Protein AF-A0A9E1IGN7-F1 (afdb_monomer_lite)

Structure (mmCIF, N/CA/C/O backbone):
data_AF-A0A9E1IGN7-F1
#
_entry.id   AF-A0A9E1IGN7-F1
#
loop_
_atom_site.group_PDB
_atom_site.id
_atom_site.type_symbol
_atom_site.label_atom_id
_atom_site.label_alt_id
_atom_site.label_comp_id
_atom_site.label_asym_id
_atom_site.label_entity_id
_atom_site.label_seq_id
_atom_site.pdbx_PDB_ins_code
_atom_site.Cartn_x
_atom_site.Cartn_y
_atom_site.Cartn_z
_atom_site.occupancy
_atom_site.B_iso_or_equiv
_atom_site.auth_seq_id
_atom_site.auth_comp_id
_atom_site.auth_asym_id
_atom_site.auth_atom_id
_atom_site.pdbx_PDB_model_num
ATOM 1 N N . MET A 1 1 ? 57.300 -15.415 -63.272 1.00 43.78 1 MET A N 1
ATOM 2 C CA . MET A 1 1 ? 55.942 -15.590 -62.707 1.00 43.78 1 MET A CA 1
ATOM 3 C C . MET A 1 1 ? 55.729 -14.555 -61.609 1.00 43.78 1 MET A C 1
ATOM 5 O O . MET A 1 1 ? 56.301 -14.704 -60.541 1.00 43.78 1 MET A O 1
ATOM 9 N N . LYS A 1 2 ? 54.997 -13.466 -61.881 1.00 53.31 2 LYS A N 1
ATOM 10 C CA . LYS A 1 2 ? 54.589 -12.486 -60.859 1.00 53.31 2 LYS A CA 1
ATOM 11 C C . LYS A 1 2 ? 53.138 -12.786 -60.482 1.00 53.31 2 LYS A C 1
ATOM 13 O O . LYS A 1 2 ? 52.264 -12.674 -61.336 1.00 53.31 2 LYS A O 1
ATOM 18 N N . LEU A 1 3 ? 52.902 -13.199 -59.236 1.00 57.06 3 LEU A N 1
ATOM 19 C CA . LEU A 1 3 ? 51.557 -13.348 -58.680 1.00 57.06 3 LEU A CA 1
ATOM 20 C C . LEU A 1 3 ? 50.909 -11.961 -58.557 1.00 57.06 3 LEU A C 1
ATOM 22 O O . LEU A 1 3 ? 51.314 -11.151 -57.726 1.00 57.06 3 LEU A O 1
ATOM 26 N N . MET A 1 4 ? 49.900 -11.692 -59.383 1.00 60.19 4 MET A N 1
ATOM 27 C CA . MET A 1 4 ? 48.974 -10.580 -59.177 1.00 60.19 4 MET A CA 1
ATOM 28 C C . MET A 1 4 ? 47.939 -11.007 -58.135 1.00 60.19 4 MET A C 1
ATOM 30 O O . MET A 1 4 ? 47.037 -11.787 -58.429 1.00 60.19 4 MET A O 1
ATOM 34 N N . VAL A 1 5 ? 48.074 -10.510 -56.907 1.00 63.69 5 VAL A N 1
ATOM 35 C CA . VAL A 1 5 ? 47.043 -10.668 -55.872 1.00 63.69 5 VAL A CA 1
ATOM 36 C C . VAL A 1 5 ? 45.910 -9.672 -56.169 1.00 63.69 5 VAL A C 1
ATOM 38 O O . VAL A 1 5 ? 46.190 -8.486 -56.365 1.00 63.69 5 VAL A O 1
ATOM 41 N N . PRO A 1 6 ? 44.636 -10.099 -56.238 1.00 63.78 6 PRO A N 1
ATOM 42 C CA . PRO A 1 6 ? 43.536 -9.215 -56.603 1.00 63.78 6 PRO A CA 1
ATOM 43 C C . PRO A 1 6 ? 43.261 -8.173 -55.508 1.00 63.78 6 PRO A C 1
ATOM 45 O O . PRO A 1 6 ? 42.837 -8.486 -54.398 1.00 63.78 6 PRO A O 1
ATOM 48 N N . PHE A 1 7 ? 43.421 -6.900 -55.871 1.00 63.91 7 PHE A N 1
ATOM 49 C CA . PHE A 1 7 ? 43.245 -5.702 -55.032 1.00 63.91 7 PHE A CA 1
ATOM 50 C C . PHE A 1 7 ? 41.797 -5.454 -54.543 1.00 63.91 7 PHE A C 1
ATOM 52 O O . PHE A 1 7 ? 41.513 -4.446 -53.897 1.00 63.91 7 PHE A O 1
ATOM 59 N N . LYS A 1 8 ? 40.852 -6.357 -54.843 1.00 58.97 8 LYS A N 1
ATOM 60 C CA . LYS A 1 8 ? 39.416 -6.176 -54.561 1.00 58.97 8 LYS A CA 1
ATOM 61 C C . LYS A 1 8 ? 39.031 -6.411 -53.090 1.00 58.97 8 LYS A C 1
ATOM 63 O O . LYS A 1 8 ? 37.997 -5.913 -52.663 1.00 58.97 8 LYS A O 1
ATOM 68 N N . GLY A 1 9 ? 39.859 -7.096 -52.295 1.00 58.81 9 GLY A N 1
ATOM 69 C CA . GLY A 1 9 ? 39.570 -7.362 -50.874 1.00 58.81 9 GLY A CA 1
ATOM 70 C C . GLY A 1 9 ? 39.934 -6.226 -49.906 1.00 58.81 9 GLY A C 1
ATOM 71 O O . GLY A 1 9 ? 39.343 -6.110 -48.834 1.00 58.81 9 GLY A O 1
ATOM 72 N N . PHE A 1 10 ? 40.882 -5.360 -50.276 1.00 62.25 10 PHE A N 1
ATOM 73 C CA . PHE A 1 10 ? 41.453 -4.374 -49.350 1.00 62.25 10 PHE A CA 1
ATOM 74 C C . PHE A 1 10 ? 40.502 -3.198 -49.076 1.00 62.25 10 PHE A C 1
ATOM 76 O O . PHE A 1 10 ? 40.310 -2.798 -47.928 1.00 62.25 10 PHE A O 1
ATOM 83 N N . TRP A 1 11 ? 39.827 -2.693 -50.112 1.00 56.19 11 TRP A N 1
ATOM 84 C CA . TRP A 1 11 ? 38.894 -1.573 -49.967 1.00 56.19 11 TRP A CA 1
ATOM 85 C C . TRP A 1 11 ? 37.610 -1.958 -49.227 1.00 56.19 11 TRP A C 1
ATOM 87 O O . TRP A 1 11 ? 37.152 -1.182 -48.395 1.00 56.19 11 TRP A O 1
ATOM 97 N N . ALA A 1 12 ? 37.077 -3.170 -49.422 1.00 60.31 12 ALA A N 1
ATOM 98 C CA . ALA A 1 12 ? 35.922 -3.658 -48.660 1.00 60.31 12 ALA A CA 1
ATOM 99 C C . ALA A 1 12 ? 36.231 -3.788 -47.153 1.00 60.31 12 ALA A C 1
ATOM 101 O O . ALA A 1 12 ? 35.381 -3.493 -46.311 1.00 60.31 12 ALA A O 1
ATOM 102 N N . PHE A 1 13 ? 37.468 -4.154 -46.803 1.00 62.28 13 PHE A N 1
ATOM 103 C CA . PHE A 1 13 ? 37.922 -4.233 -45.416 1.00 62.28 13 PHE A CA 1
ATOM 104 C C . PHE A 1 13 ? 38.106 -2.846 -44.776 1.00 62.28 13 PHE A C 1
ATOM 106 O O . PHE A 1 13 ? 37.642 -2.614 -43.659 1.00 62.28 13 PHE A O 1
ATOM 113 N N . VAL A 1 14 ? 38.730 -1.899 -45.485 1.00 61.59 14 VAL A N 1
ATOM 114 C CA . VAL A 1 14 ? 38.995 -0.542 -44.968 1.00 61.59 14 VAL A CA 1
ATOM 115 C C . VAL A 1 14 ? 37.719 0.306 -44.898 1.00 61.59 14 VAL A C 1
ATOM 117 O O . VAL A 1 14 ? 37.467 0.949 -43.877 1.00 61.59 14 VAL A O 1
ATOM 120 N N . ILE A 1 15 ? 36.872 0.258 -45.932 1.00 61.12 15 ILE A N 1
ATOM 121 C CA . ILE A 1 15 ? 35.572 0.949 -45.961 1.00 61.12 15 ILE A CA 1
ATOM 122 C C . ILE A 1 15 ? 34.649 0.349 -44.894 1.00 61.12 15 ILE A C 1
ATOM 124 O O . ILE A 1 15 ? 34.056 1.087 -44.110 1.00 61.12 15 ILE A O 1
ATOM 128 N N . GLY A 1 16 ? 34.613 -0.983 -44.765 1.00 64.88 16 GLY A N 1
ATOM 129 C CA . GLY A 1 16 ? 33.846 -1.652 -43.716 1.00 64.88 16 GLY A CA 1
ATOM 130 C C . GLY A 1 16 ? 34.266 -1.229 -42.305 1.00 64.88 16 GLY A C 1
ATOM 131 O O . GLY A 1 16 ? 33.413 -1.028 -41.446 1.00 64.88 16 GLY A O 1
ATOM 132 N N . ARG A 1 17 ? 35.563 -1.028 -42.044 1.00 75.12 17 ARG A N 1
ATOM 133 C CA . ARG A 1 17 ? 36.054 -0.652 -40.707 1.00 75.12 17 ARG A CA 1
ATOM 134 C C . ARG A 1 17 ? 35.769 0.809 -40.347 1.00 75.12 17 ARG A C 1
ATOM 136 O O . ARG A 1 17 ? 35.499 1.084 -39.181 1.00 75.12 17 ARG A O 1
ATOM 143 N N . ARG A 1 18 ? 35.768 1.723 -41.329 1.00 82.62 18 ARG A N 1
ATOM 144 C CA . ARG A 1 18 ? 35.517 3.161 -41.106 1.00 82.62 18 ARG A CA 1
ATOM 145 C C . ARG A 1 18 ? 34.067 3.466 -40.715 1.00 82.62 18 ARG A C 1
ATOM 147 O O . ARG A 1 18 ? 33.848 4.372 -39.920 1.00 82.62 18 ARG A O 1
ATOM 154 N N . TYR A 1 19 ? 33.099 2.696 -41.219 1.00 86.88 19 TYR A N 1
ATOM 155 C CA . TYR A 1 19 ? 31.676 2.906 -40.913 1.00 86.88 19 TYR A CA 1
ATOM 156 C C . TYR A 1 19 ? 31.129 2.020 -39.786 1.00 86.88 19 TYR A C 1
ATOM 158 O O . TYR A 1 19 ? 30.082 2.332 -39.229 1.00 86.88 19 TYR A O 1
ATOM 166 N N . ARG A 1 20 ? 31.835 0.952 -39.390 1.00 85.81 20 ARG A N 1
ATOM 167 C CA . ARG A 1 20 ? 31.397 0.071 -38.293 1.00 85.81 20 ARG A CA 1
ATOM 168 C C . ARG A 1 20 ? 31.254 0.807 -36.965 1.00 85.81 20 ARG A C 1
ATOM 170 O O . ARG A 1 20 ? 30.209 0.698 -36.342 1.00 85.81 20 ARG A O 1
ATOM 177 N N . LEU A 1 21 ? 32.271 1.559 -36.540 1.00 89.81 21 LEU A N 1
ATOM 178 C CA . LEU A 1 21 ? 32.222 2.283 -35.266 1.00 89.81 21 LEU A CA 1
ATOM 179 C C . LEU A 1 21 ? 31.063 3.296 -35.200 1.00 89.81 21 LEU A C 1
ATOM 181 O O . LEU A 1 21 ? 30.280 3.194 -34.260 1.00 89.81 21 LEU A O 1
ATOM 185 N N . PRO A 1 22 ? 30.881 4.223 -36.164 1.00 91.62 22 PRO A N 1
ATOM 186 C CA . PRO A 1 22 ? 29.745 5.140 -36.113 1.00 91.62 22 PRO A CA 1
ATOM 187 C C . PRO A 1 22 ? 28.402 4.407 -36.209 1.00 91.62 22 PRO A C 1
ATOM 189 O O . PRO A 1 22 ? 27.470 4.806 -35.523 1.00 91.62 22 PRO A O 1
ATOM 192 N N . LEU A 1 23 ? 28.296 3.307 -36.966 1.00 92.31 23 LEU A N 1
ATOM 193 C CA . LEU A 1 23 ? 27.073 2.500 -36.995 1.00 92.31 23 LEU A CA 1
ATOM 194 C C . LEU A 1 23 ? 26.771 1.861 -35.630 1.00 92.31 23 LEU A C 1
ATOM 196 O O . LEU A 1 23 ? 25.628 1.904 -35.193 1.00 92.31 23 LEU A O 1
ATOM 200 N N . PHE A 1 24 ? 27.776 1.316 -34.935 1.00 94.31 24 PHE A N 1
ATOM 201 C CA . PHE A 1 24 ? 27.606 0.789 -33.577 1.00 94.31 24 PHE A CA 1
ATOM 202 C C . PHE A 1 24 ? 27.242 1.881 -32.572 1.00 94.31 24 PHE A C 1
ATOM 204 O O . PHE A 1 24 ? 26.406 1.641 -31.710 1.00 94.31 24 PHE A O 1
ATOM 211 N N . LEU A 1 25 ? 27.826 3.076 -32.687 1.00 95.69 25 LEU A N 1
ATOM 212 C CA . LEU A 1 25 ? 27.480 4.209 -31.826 1.00 95.69 25 LEU A CA 1
ATOM 213 C C . LEU A 1 25 ? 26.045 4.680 -32.072 1.00 95.69 25 LEU A C 1
ATOM 215 O O . LEU A 1 25 ? 25.308 4.886 -31.115 1.00 95.69 25 LEU A O 1
ATOM 219 N N . VAL A 1 26 ? 25.627 4.792 -33.336 1.00 96.19 26 VAL A N 1
ATOM 220 C CA . VAL A 1 26 ? 24.245 5.136 -33.694 1.00 96.19 26 VAL A CA 1
ATOM 221 C C . VAL A 1 26 ? 23.285 4.052 -33.212 1.00 96.19 26 VAL A C 1
ATOM 223 O O . VAL A 1 26 ? 22.294 4.376 -32.572 1.00 96.19 26 VAL A O 1
ATOM 226 N N . ALA A 1 27 ? 23.582 2.774 -33.451 1.00 95.69 27 ALA A N 1
ATOM 227 C CA . ALA A 1 27 ? 22.750 1.668 -32.985 1.00 95.69 27 ALA A CA 1
ATOM 228 C C . ALA A 1 27 ? 22.674 1.610 -31.452 1.00 95.69 27 ALA A C 1
ATOM 230 O O . ALA A 1 27 ? 21.594 1.415 -30.905 1.00 95.69 27 ALA A O 1
ATOM 231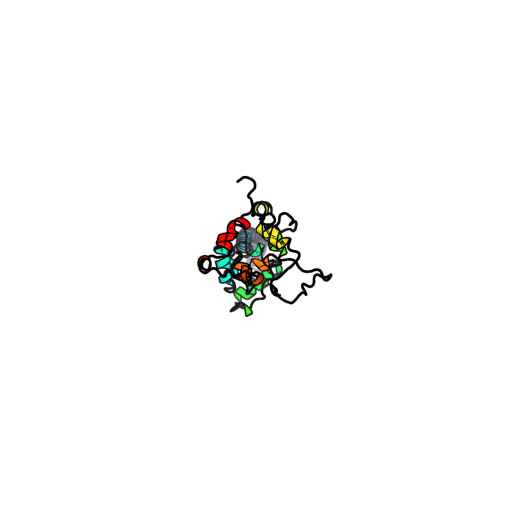 N N . GLY A 1 28 ? 23.792 1.827 -30.756 1.00 96.62 28 GLY A N 1
ATOM 232 C CA . GLY A 1 28 ? 23.841 1.896 -29.297 1.00 96.62 28 GLY A CA 1
ATOM 233 C C . GLY A 1 28 ? 23.054 3.082 -28.747 1.00 96.62 28 GLY A C 1
ATOM 234 O O . GLY A 1 28 ? 22.311 2.923 -27.786 1.00 96.62 28 GLY A O 1
ATOM 235 N N . PHE A 1 29 ? 23.150 4.248 -29.390 1.00 97.25 29 PHE A N 1
ATOM 236 C CA . PHE A 1 29 ? 22.375 5.432 -29.026 1.00 97.25 29 PHE A CA 1
ATOM 237 C C . PHE A 1 29 ? 20.875 5.223 -29.255 1.00 97.25 29 PHE A C 1
ATOM 239 O O . PHE A 1 29 ? 20.085 5.447 -28.345 1.00 97.25 29 PHE A O 1
ATOM 246 N N . VAL A 1 30 ? 20.478 4.736 -30.436 1.00 96.00 30 VAL A N 1
ATOM 247 C CA . VAL A 1 30 ? 19.079 4.403 -30.748 1.00 96.00 30 VAL A CA 1
ATOM 248 C C . VAL A 1 30 ? 18.553 3.359 -29.765 1.00 96.00 30 VAL A C 1
ATOM 250 O O . VAL A 1 30 ? 17.474 3.541 -29.209 1.00 96.00 30 VAL A O 1
ATOM 253 N N . GLY A 1 31 ? 19.337 2.314 -29.490 1.00 95.38 31 GLY A N 1
ATOM 254 C CA . GLY A 1 31 ? 19.027 1.298 -28.489 1.00 95.38 31 GLY A CA 1
ATOM 255 C C . GLY A 1 31 ? 18.790 1.909 -27.110 1.00 95.38 31 GLY A C 1
ATOM 256 O O . GLY A 1 31 ? 17.725 1.702 -26.538 1.00 95.38 31 GLY A O 1
ATOM 257 N N . ALA A 1 32 ? 19.720 2.728 -26.613 1.00 95.00 32 ALA A N 1
ATOM 258 C CA . ALA A 1 32 ? 19.602 3.395 -25.318 1.00 95.00 32 ALA A CA 1
ATOM 259 C C . ALA A 1 32 ? 18.367 4.307 -25.240 1.00 95.00 32 ALA A C 1
ATOM 261 O O . ALA A 1 32 ? 17.596 4.206 -24.291 1.00 95.00 32 ALA A O 1
ATOM 262 N N . VAL A 1 33 ? 18.130 5.141 -26.258 1.00 96.12 33 VAL A N 1
ATOM 263 C CA . VAL A 1 33 ? 16.962 6.036 -26.315 1.00 96.12 33 VAL A CA 1
ATOM 264 C C . VAL A 1 33 ? 15.656 5.242 -26.355 1.00 96.12 33 VAL A C 1
ATOM 266 O O . VAL A 1 33 ? 14.707 5.607 -25.672 1.00 96.12 33 VAL A O 1
ATOM 269 N N . SER A 1 34 ? 15.606 4.140 -27.108 1.00 93.62 34 SER A N 1
ATOM 270 C CA . SER A 1 34 ? 14.417 3.279 -27.185 1.00 93.62 34 SER A CA 1
ATOM 271 C C . SER A 1 34 ? 14.180 2.446 -25.920 1.00 93.62 34 SER A C 1
ATOM 273 O O . SER A 1 34 ? 13.035 2.138 -25.598 1.00 93.62 34 SER A O 1
ATOM 275 N N . ALA A 1 35 ? 15.237 2.116 -25.173 1.00 93.69 35 ALA A N 1
ATOM 276 C CA . ALA A 1 35 ? 15.143 1.341 -23.941 1.00 93.69 35 ALA A CA 1
ATOM 277 C C . ALA A 1 35 ? 14.567 2.154 -22.774 1.00 93.69 35 ALA A C 1
ATOM 279 O O . ALA A 1 35 ? 13.921 1.573 -21.909 1.00 93.69 35 ALA A O 1
ATOM 280 N N . VAL A 1 36 ? 14.751 3.480 -22.756 1.00 93.62 36 VAL A N 1
ATOM 281 C CA . VAL A 1 36 ? 14.217 4.356 -21.696 1.00 93.62 36 VAL A CA 1
ATOM 282 C C . VAL A 1 36 ? 12.688 4.272 -21.564 1.00 93.62 36 VAL A C 1
ATOM 284 O O . VAL A 1 36 ? 12.234 3.939 -20.472 1.00 93.62 36 VAL A O 1
ATOM 287 N N . PRO A 1 37 ? 11.867 4.509 -22.609 1.00 95.06 37 PRO A N 1
ATOM 288 C CA . PRO A 1 37 ? 10.410 4.448 -22.470 1.00 95.06 37 PRO A CA 1
ATOM 289 C C . PRO A 1 37 ? 9.903 3.033 -22.168 1.00 95.06 37 PRO A C 1
ATOM 291 O O . PRO A 1 37 ? 8.929 2.877 -21.439 1.00 95.06 37 PRO A O 1
ATOM 294 N N . VAL A 1 38 ? 10.567 1.997 -22.692 1.00 92.56 38 VAL A N 1
ATOM 295 C CA . VAL A 1 38 ? 10.224 0.598 -22.386 1.00 92.56 38 VAL A CA 1
ATOM 296 C C . VAL A 1 38 ? 10.532 0.277 -20.925 1.00 92.56 38 VAL A C 1
ATOM 298 O O . VAL A 1 38 ? 9.716 -0.341 -20.248 1.00 92.56 38 VAL A O 1
ATOM 301 N N . GLY A 1 39 ? 11.687 0.724 -20.428 1.00 90.62 39 GLY A N 1
ATOM 302 C CA . GLY A 1 39 ? 12.087 0.576 -19.034 1.00 90.62 39 GLY A CA 1
ATOM 303 C C . GLY A 1 39 ? 11.162 1.327 -18.081 1.00 90.62 39 GLY A C 1
ATOM 304 O O . GLY A 1 39 ? 10.764 0.757 -17.073 1.00 90.62 39 GLY A O 1
ATOM 305 N N . ASP A 1 40 ? 10.767 2.559 -18.419 1.00 92.62 40 ASP A N 1
ATOM 306 C CA . ASP A 1 40 ? 9.799 3.339 -17.637 1.00 92.62 40 ASP A CA 1
ATOM 307 C C . ASP A 1 40 ? 8.427 2.658 -17.597 1.00 92.62 40 ASP A C 1
ATOM 309 O O . ASP A 1 40 ? 7.864 2.464 -16.524 1.00 92.62 40 ASP A O 1
ATOM 313 N N . ALA A 1 41 ? 7.914 2.207 -18.745 1.00 93.00 41 ALA A N 1
ATOM 314 C CA . ALA A 1 41 ? 6.644 1.490 -18.805 1.00 93.00 41 ALA A CA 1
ATOM 315 C C . ALA A 1 41 ? 6.682 0.190 -17.987 1.00 93.00 41 ALA A C 1
ATOM 317 O O . ALA A 1 41 ? 5.749 -0.083 -17.231 1.00 93.00 41 ALA A O 1
ATOM 318 N N . ALA A 1 42 ? 7.769 -0.582 -18.094 1.00 89.88 42 ALA A N 1
ATOM 319 C CA . ALA A 1 42 ? 7.967 -1.788 -17.299 1.00 89.88 42 ALA A CA 1
ATOM 320 C C . ALA A 1 42 ? 8.036 -1.460 -15.804 1.00 89.88 42 ALA A C 1
ATOM 322 O O . ALA A 1 42 ? 7.322 -2.075 -15.022 1.00 89.88 42 ALA A O 1
ATOM 323 N N . PHE A 1 43 ? 8.825 -0.457 -15.413 1.00 89.56 43 PHE A N 1
ATOM 324 C CA . PHE A 1 43 ? 8.936 -0.021 -14.024 1.00 89.56 43 PHE A CA 1
ATOM 325 C C . PHE A 1 43 ? 7.584 0.421 -13.465 1.00 89.56 43 PHE A C 1
ATOM 327 O O . PHE A 1 43 ? 7.183 -0.048 -12.405 1.00 89.56 43 PHE A O 1
ATOM 334 N N . ARG A 1 44 ? 6.841 1.265 -14.188 1.00 91.12 44 ARG A N 1
ATOM 335 C CA . ARG A 1 44 ? 5.511 1.726 -13.772 1.00 91.12 44 ARG A CA 1
ATOM 336 C C . ARG A 1 44 ? 4.517 0.582 -13.658 1.00 91.12 44 ARG A C 1
ATOM 338 O O . ARG A 1 44 ? 3.765 0.551 -12.691 1.00 91.12 44 ARG A O 1
ATOM 345 N N . TYR A 1 45 ? 4.535 -0.357 -14.600 1.00 89.75 45 TYR A N 1
ATOM 346 C CA . TYR A 1 45 ? 3.711 -1.555 -14.508 1.00 89.75 45 TYR A CA 1
ATOM 347 C C . TYR A 1 45 ? 4.060 -2.352 -13.252 1.00 89.75 45 TYR A C 1
ATOM 349 O O . TYR A 1 45 ? 3.200 -2.587 -12.417 1.00 89.75 45 TYR A O 1
ATOM 357 N N . THR A 1 46 ? 5.339 -2.673 -13.054 1.00 87.06 46 THR A N 1
ATOM 358 C CA . THR A 1 46 ? 5.757 -3.499 -11.920 1.00 87.06 46 THR A CA 1
ATOM 359 C C . THR A 1 46 ? 5.627 -2.807 -10.575 1.00 87.06 46 THR A C 1
ATOM 361 O O . THR A 1 46 ? 5.447 -3.492 -9.584 1.00 87.06 46 THR A O 1
ATOM 364 N N . TRP A 1 47 ? 5.780 -1.482 -10.506 1.00 87.50 47 TRP A N 1
ATOM 365 C CA . TRP A 1 47 ? 5.933 -0.756 -9.243 1.00 87.50 47 TRP A CA 1
ATOM 366 C C . TRP A 1 47 ? 4.672 0.010 -8.831 1.00 87.50 47 TRP A C 1
ATOM 368 O O . TRP A 1 47 ? 4.419 0.152 -7.638 1.00 87.50 47 TRP A O 1
ATOM 378 N N . VAL A 1 48 ? 3.880 0.493 -9.794 1.00 88.94 48 VAL A N 1
ATOM 379 C CA . VAL A 1 48 ? 2.732 1.385 -9.551 1.00 88.94 48 VAL A CA 1
ATOM 380 C C . VAL A 1 48 ? 1.396 0.708 -9.869 1.00 88.94 48 VAL A C 1
ATOM 382 O O . VAL A 1 48 ? 0.398 0.973 -9.201 1.00 88.94 48 VAL A O 1
ATOM 385 N N . ASP A 1 49 ? 1.348 -0.158 -10.882 1.00 89.62 49 ASP A N 1
ATOM 386 C CA . ASP A 1 49 ? 0.111 -0.813 -11.308 1.00 89.62 49 ASP A CA 1
ATOM 387 C C . ASP A 1 49 ? -0.174 -2.062 -10.460 1.00 89.62 49 ASP A C 1
ATOM 389 O O . ASP A 1 49 ? 0.554 -3.050 -10.518 1.00 89.62 49 ASP A O 1
ATOM 393 N N . HIS A 1 50 ? -1.262 -2.043 -9.685 1.00 88.75 50 HIS A N 1
ATOM 394 C CA . HIS A 1 50 ? -1.667 -3.183 -8.851 1.00 88.75 50 HIS A CA 1
ATOM 395 C C . HIS A 1 50 ? -1.907 -4.466 -9.665 1.00 88.75 50 HIS A C 1
ATOM 397 O O . HIS A 1 50 ? -1.739 -5.567 -9.139 1.00 88.75 50 HIS A O 1
ATOM 403 N N . ARG A 1 51 ? -2.230 -4.339 -10.961 1.00 88.25 51 ARG A N 1
ATOM 404 C CA . ARG A 1 51 ? -2.445 -5.482 -11.858 1.00 88.25 51 ARG A CA 1
ATOM 405 C C . ARG A 1 51 ? -1.192 -6.322 -12.068 1.00 88.25 51 ARG A C 1
ATOM 407 O O . ARG A 1 51 ? -1.314 -7.498 -12.375 1.00 88.25 51 ARG A O 1
ATOM 414 N N . PHE A 1 52 ? 0.005 -5.780 -11.835 1.00 86.62 52 PHE A N 1
ATOM 415 C CA . PHE A 1 52 ? 1.222 -6.593 -11.858 1.00 86.62 52 PHE A CA 1
ATOM 416 C C . PHE A 1 52 ? 1.153 -7.761 -10.864 1.00 86.62 52 PHE A C 1
ATOM 418 O O . PHE A 1 52 ? 1.636 -8.853 -11.150 1.00 86.62 52 PHE A O 1
ATOM 425 N N . CYS A 1 53 ? 0.509 -7.569 -9.709 1.00 82.81 53 CYS A N 1
ATOM 426 C CA . CYS A 1 53 ? 0.330 -8.646 -8.738 1.00 82.81 53 CYS A CA 1
ATOM 427 C C . CYS A 1 53 ? -0.682 -9.714 -9.207 1.00 82.81 53 CYS A C 1
ATOM 429 O O . CYS A 1 53 ? -0.596 -10.852 -8.740 1.00 82.81 53 CYS A O 1
ATOM 431 N N . ASP A 1 54 ? -1.582 -9.390 -10.150 1.00 83.50 54 ASP A N 1
ATOM 432 C CA . ASP A 1 54 ? -2.513 -10.357 -10.761 1.00 83.50 54 ASP A CA 1
ATOM 433 C C . ASP A 1 54 ? -1.796 -11.323 -11.717 1.00 83.50 54 ASP A C 1
ATOM 435 O O . ASP A 1 54 ? -2.273 -12.436 -11.926 1.00 83.50 54 ASP A O 1
ATOM 439 N N . ASP A 1 55 ? -0.620 -10.969 -12.253 1.00 82.31 55 ASP A N 1
ATOM 440 C CA . ASP A 1 55 ? 0.113 -11.831 -13.198 1.00 82.31 55 ASP A CA 1
ATOM 441 C C . ASP A 1 55 ? 0.566 -13.161 -12.571 1.00 82.31 55 ASP A C 1
ATOM 443 O O . ASP A 1 55 ? 0.806 -14.147 -13.272 1.00 82.31 55 ASP A O 1
ATOM 447 N N . CYS A 1 56 ? 0.678 -13.202 -11.240 1.00 72.31 56 CYS A N 1
ATOM 448 C CA . CYS A 1 56 ? 0.967 -14.420 -10.485 1.00 72.31 56 CYS A CA 1
ATOM 449 C C . CYS A 1 56 ? -0.297 -15.182 -10.045 1.00 72.31 56 CYS A C 1
ATOM 451 O O . CYS A 1 56 ? -0.149 -16.247 -9.457 1.00 72.31 56 CYS A O 1
ATOM 453 N N . HIS A 1 57 ? -1.511 -14.655 -10.259 1.00 75.00 57 HIS A N 1
ATOM 454 C CA . HIS A 1 57 ? -2.826 -15.167 -9.811 1.00 75.00 57 HIS A CA 1
ATOM 455 C C . HIS A 1 57 ? -3.021 -15.416 -8.302 1.00 75.00 57 HIS A C 1
ATOM 457 O O . HIS A 1 57 ? -4.140 -15.599 -7.824 1.00 75.00 57 HIS A O 1
ATOM 463 N N . VAL A 1 58 ? -1.958 -15.395 -7.500 1.00 76.62 58 VAL A N 1
ATOM 464 C CA . VAL A 1 58 ? -2.036 -15.630 -6.051 1.00 76.62 58 VAL A CA 1
ATOM 465 C C . VAL A 1 58 ? -2.627 -14.428 -5.296 1.00 76.62 58 VAL A C 1
ATOM 467 O O . VAL A 1 58 ? -3.066 -14.571 -4.152 1.00 76.62 58 VAL A O 1
ATOM 470 N N . HIS A 1 59 ? -2.722 -13.261 -5.943 1.00 81.88 59 HIS A N 1
ATOM 471 C CA . HIS A 1 59 ? -3.204 -12.015 -5.343 1.00 81.88 59 HIS A CA 1
ATOM 472 C C . HIS A 1 59 ? -4.568 -11.529 -5.854 1.00 81.88 59 HIS A C 1
ATOM 474 O O . HIS A 1 59 ? -4.999 -10.459 -5.427 1.00 81.88 59 HIS A O 1
ATOM 480 N N . ASP A 1 60 ? -5.301 -12.312 -6.656 1.00 85.19 60 ASP A N 1
ATOM 481 C CA . ASP A 1 60 ? -6.599 -11.899 -7.219 1.00 85.19 60 ASP A CA 1
ATOM 482 C C . ASP A 1 60 ? -7.569 -11.378 -6.141 1.00 85.19 60 ASP A C 1
ATOM 484 O O . ASP A 1 60 ? -8.236 -10.356 -6.309 1.00 85.19 60 ASP A O 1
ATOM 488 N N . TYR A 1 61 ? -7.633 -12.053 -4.987 1.00 84.31 61 TYR A N 1
ATOM 489 C CA . TYR A 1 61 ? -8.498 -11.642 -3.877 1.00 84.31 61 TYR A CA 1
ATOM 490 C C . TYR A 1 61 ? -8.071 -10.297 -3.267 1.00 84.31 61 TYR A C 1
ATOM 492 O O . TYR A 1 61 ? -8.926 -9.482 -2.910 1.00 84.31 61 TYR A O 1
ATOM 500 N N . ALA A 1 62 ? -6.761 -10.069 -3.143 1.00 85.31 62 ALA A N 1
ATOM 501 C CA . ALA A 1 62 ? -6.187 -8.866 -2.560 1.00 85.31 62 ALA A CA 1
ATOM 502 C C . ALA A 1 62 ? -6.390 -7.676 -3.498 1.00 85.31 62 ALA A C 1
ATOM 504 O O . ALA A 1 62 ? -6.858 -6.629 -3.058 1.00 85.31 62 ALA A O 1
ATOM 505 N N . ASN A 1 63 ? -6.148 -7.870 -4.795 1.00 87.81 63 ASN A N 1
ATOM 506 C CA . ASN A 1 63 ? -6.349 -6.853 -5.818 1.00 87.81 63 ASN A CA 1
ATOM 507 C C . ASN A 1 63 ? -7.821 -6.485 -5.987 1.00 87.81 63 ASN A C 1
ATOM 509 O O . ASN A 1 63 ? -8.157 -5.304 -6.025 1.00 87.81 63 ASN A O 1
ATOM 513 N N . GLN A 1 64 ? -8.728 -7.463 -5.976 1.00 88.50 64 GLN A N 1
ATOM 514 C CA . GLN A 1 64 ? -10.164 -7.179 -5.972 1.00 88.50 64 GLN A CA 1
ATOM 515 C C . GLN A 1 64 ? -10.605 -6.396 -4.732 1.00 88.50 64 GLN A C 1
ATOM 517 O O . GLN A 1 64 ? -11.476 -5.531 -4.825 1.00 88.50 64 GLN A O 1
ATOM 522 N N . ALA A 1 65 ? -10.047 -6.704 -3.560 1.00 87.69 65 ALA A N 1
ATOM 523 C CA . ALA A 1 65 ? -10.383 -5.990 -2.338 1.00 87.69 65 ALA A CA 1
ATOM 524 C C . ALA A 1 65 ? -9.782 -4.573 -2.324 1.00 87.69 65 ALA A C 1
ATOM 526 O O . ALA A 1 65 ? -10.489 -3.621 -1.998 1.00 87.69 65 ALA A O 1
ATOM 527 N N . PHE A 1 66 ? -8.542 -4.413 -2.794 1.00 89.38 66 PHE A N 1
ATOM 528 C CA . PHE A 1 66 ? -7.891 -3.122 -3.004 1.00 89.38 66 PHE A CA 1
ATOM 529 C C . PHE A 1 66 ? -8.680 -2.240 -3.972 1.00 89.38 66 PHE A C 1
ATOM 531 O O . PHE A 1 66 ? -9.009 -1.109 -3.619 1.00 89.38 66 PHE A O 1
ATOM 538 N N . ALA A 1 67 ? -9.080 -2.776 -5.129 1.00 90.19 67 ALA A N 1
ATOM 539 C CA . ALA A 1 67 ? -9.849 -2.063 -6.148 1.00 90.19 67 ALA A CA 1
ATOM 540 C C . ALA A 1 67 ? -11.226 -1.576 -5.659 1.00 90.19 67 ALA A C 1
ATOM 542 O O . ALA A 1 67 ? -11.772 -0.627 -6.218 1.00 90.19 67 ALA A O 1
ATOM 543 N N . ARG A 1 68 ? -11.794 -2.210 -4.622 1.00 89.25 68 ARG A N 1
ATOM 544 C CA . ARG A 1 68 ? -13.042 -1.776 -3.967 1.00 89.25 68 ARG A CA 1
ATOM 545 C C . ARG A 1 68 ? -12.820 -0.876 -2.751 1.00 89.25 68 ARG A C 1
ATOM 547 O O . ARG A 1 68 ? -13.789 -0.358 -2.202 1.00 89.25 68 ARG A O 1
ATOM 554 N N . SER A 1 69 ? -11.582 -0.737 -2.289 1.00 88.06 69 SER A N 1
ATOM 555 C CA . SER A 1 69 ? -11.252 0.031 -1.091 1.00 88.06 69 SER A CA 1
ATOM 556 C C . SER A 1 69 ? -11.093 1.518 -1.401 1.00 88.06 69 SER A C 1
ATOM 558 O O . SER A 1 69 ? -10.925 1.915 -2.551 1.00 88.06 69 SER A O 1
ATOM 560 N N . ILE A 1 70 ? -11.049 2.345 -0.356 1.00 87.00 70 ILE A N 1
ATOM 561 C CA . ILE A 1 70 ? -10.722 3.772 -0.490 1.00 87.00 70 ILE A CA 1
ATOM 562 C C . ILE A 1 70 ? -9.274 4.027 -0.941 1.00 87.00 70 ILE A C 1
ATOM 564 O O . ILE A 1 70 ? -8.942 5.153 -1.291 1.00 87.00 70 ILE A O 1
ATOM 568 N N . HIS A 1 71 ? -8.410 3.007 -0.902 1.00 89.50 71 HIS A N 1
ATOM 569 C CA . HIS A 1 71 ? -6.995 3.137 -1.242 1.00 89.50 71 HIS A CA 1
ATOM 570 C C . HIS A 1 71 ? -6.751 3.135 -2.756 1.00 89.50 71 HIS A C 1
ATOM 572 O O . HIS A 1 71 ? -5.707 3.611 -3.206 1.00 89.50 71 HIS A O 1
ATOM 578 N N . VAL A 1 72 ? -7.705 2.640 -3.556 1.00 90.25 72 VAL A N 1
ATOM 579 C CA . VAL A 1 72 ? -7.560 2.596 -5.014 1.00 90.25 72 VAL A CA 1
ATOM 580 C C . VAL A 1 72 ? -7.373 4.003 -5.585 1.00 90.25 72 VAL A C 1
ATOM 582 O O . VAL A 1 72 ? -8.138 4.923 -5.303 1.00 90.25 72 VAL A O 1
ATOM 585 N N . GLY A 1 73 ? -6.322 4.181 -6.385 1.00 87.88 73 GLY A N 1
ATOM 586 C CA . GLY A 1 73 ? -5.982 5.469 -6.997 1.00 87.88 73 GLY A CA 1
ATOM 587 C C . GLY A 1 73 ? -5.313 6.480 -6.057 1.00 87.88 73 GLY A C 1
ATOM 588 O O . GLY A 1 73 ? -4.861 7.513 -6.543 1.00 87.88 73 GLY A O 1
ATOM 589 N N . LEU A 1 74 ? -5.216 6.185 -4.755 1.00 89.31 74 LEU A N 1
ATOM 590 C CA . LEU A 1 74 ? -4.445 6.978 -3.794 1.00 89.31 74 LEU A CA 1
ATOM 591 C C . LEU A 1 74 ? -3.092 6.338 -3.502 1.00 89.31 74 LEU A C 1
ATOM 593 O O . LEU A 1 74 ? -2.087 7.036 -3.502 1.00 89.31 74 LEU A O 1
ATOM 597 N N . THR A 1 75 ? -3.068 5.026 -3.274 1.00 91.56 75 THR A N 1
ATOM 598 C CA . THR A 1 75 ? -1.851 4.261 -2.986 1.00 91.56 75 THR A CA 1
ATOM 599 C C . THR A 1 75 ? -1.679 3.116 -3.984 1.00 91.56 75 THR A C 1
ATOM 601 O O . THR A 1 75 ? -2.441 2.964 -4.941 1.00 91.56 75 THR A O 1
ATOM 604 N N . THR A 1 76 ? -0.641 2.316 -3.783 1.00 91.56 76 THR A N 1
ATOM 605 C CA . THR A 1 76 ? -0.289 1.126 -4.552 1.00 91.56 76 THR A CA 1
ATOM 606 C C . THR A 1 76 ? 0.026 -0.020 -3.598 1.00 91.56 76 THR A C 1
ATOM 608 O O . THR A 1 76 ? 0.303 0.195 -2.414 1.00 91.56 76 THR A O 1
ATOM 611 N N . CYS A 1 77 ? 0.057 -1.251 -4.110 1.00 88.62 77 CYS A N 1
ATOM 612 C CA . CYS A 1 77 ? 0.451 -2.408 -3.308 1.00 88.62 77 CYS A CA 1
ATOM 613 C C . CYS A 1 77 ? 1.843 -2.224 -2.674 1.00 88.62 77 CYS A C 1
ATOM 615 O O . CYS A 1 77 ? 2.049 -2.665 -1.548 1.00 88.62 77 CYS A O 1
ATOM 617 N N . HIS A 1 78 ? 2.773 -1.519 -3.332 1.00 88.25 78 HIS A N 1
ATOM 618 C CA . HIS A 1 78 ? 4.131 -1.279 -2.819 1.00 88.25 78 HIS A CA 1
ATOM 619 C C . HIS A 1 78 ? 4.248 -0.160 -1.786 1.00 88.25 78 HIS A C 1
ATOM 621 O O . HIS A 1 78 ? 5.271 -0.072 -1.105 1.00 88.25 78 HIS A O 1
ATOM 627 N N . ASP A 1 79 ? 3.218 0.670 -1.629 1.00 88.75 79 ASP A N 1
ATOM 628 C CA . ASP A 1 79 ? 3.160 1.607 -0.505 1.00 88.75 79 ASP A CA 1
ATOM 629 C C . ASP A 1 79 ? 2.918 0.865 0.812 1.00 88.75 79 ASP A C 1
ATOM 631 O O . ASP A 1 79 ? 3.425 1.285 1.847 1.00 88.75 79 ASP A O 1
ATOM 635 N N . CYS A 1 80 ? 2.201 -0.266 0.764 1.00 87.19 80 CYS A N 1
ATOM 636 C CA . CYS A 1 80 ? 1.907 -1.106 1.927 1.00 87.19 80 CYS A CA 1
ATOM 637 C C . CYS A 1 80 ? 2.896 -2.274 2.082 1.00 87.19 80 CYS A C 1
ATOM 639 O O . CYS A 1 80 ? 3.371 -2.561 3.181 1.00 87.19 80 CYS A O 1
ATOM 641 N N . HIS A 1 81 ? 3.229 -2.950 0.981 1.00 85.06 81 HIS A N 1
ATOM 642 C CA . HIS A 1 81 ? 4.135 -4.092 0.961 1.00 85.06 81 HIS A CA 1
ATOM 643 C C . HIS A 1 81 ? 5.550 -3.643 0.617 1.00 85.06 81 HIS A C 1
ATOM 645 O O . HIS A 1 81 ? 5.869 -3.309 -0.527 1.00 85.06 81 HIS A O 1
ATOM 651 N N . ARG A 1 82 ? 6.439 -3.702 1.608 1.00 79.69 82 ARG A N 1
ATOM 652 C CA . ARG A 1 82 ? 7.863 -3.436 1.400 1.00 79.69 82 ARG A CA 1
ATOM 653 C C . ARG A 1 82 ? 8.492 -4.604 0.639 1.00 79.69 82 ARG A C 1
ATOM 655 O O . ARG A 1 82 ? 8.943 -5.575 1.239 1.00 79.69 82 ARG A O 1
ATOM 662 N N . VAL A 1 83 ? 8.546 -4.505 -0.690 1.00 77.88 83 VAL A N 1
ATOM 663 C CA . VAL A 1 83 ? 9.246 -5.470 -1.552 1.00 77.88 83 VAL A CA 1
ATOM 664 C C . VAL A 1 83 ? 10.573 -4.859 -2.009 1.00 77.88 83 VAL A C 1
ATOM 666 O O . V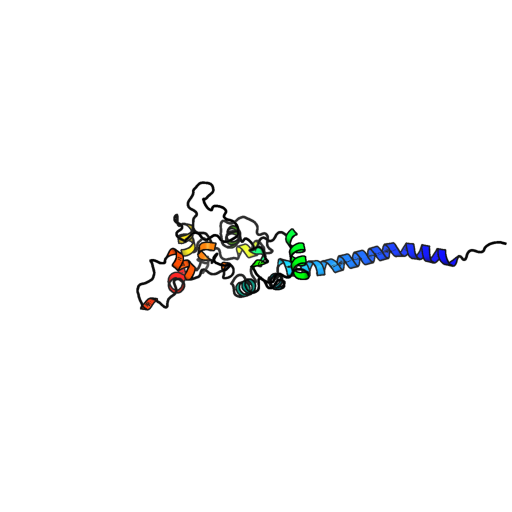AL A 1 83 ? 10.579 -3.958 -2.850 1.00 77.88 83 VAL A O 1
ATOM 669 N N . PRO A 1 84 ? 11.730 -5.317 -1.495 1.00 81.19 84 PRO A N 1
ATOM 670 C CA . PRO A 1 84 ? 13.008 -4.773 -1.935 1.00 81.19 84 PRO A CA 1
ATOM 671 C C . PRO A 1 84 ? 13.234 -5.022 -3.436 1.00 81.19 84 PRO A C 1
ATOM 673 O O . PRO A 1 84 ? 12.982 -6.121 -3.929 1.00 81.19 84 PRO A O 1
ATOM 676 N N . LEU A 1 85 ? 13.798 -4.042 -4.155 1.00 80.81 85 LEU A N 1
ATOM 677 C CA . LEU A 1 85 ? 14.030 -4.101 -5.613 1.00 80.81 85 LEU A CA 1
ATOM 678 C C . LEU A 1 85 ? 14.755 -5.378 -6.088 1.00 80.81 85 LEU A C 1
ATOM 680 O O . LEU A 1 85 ? 14.493 -5.888 -7.176 1.00 80.81 85 LEU A O 1
ATOM 684 N N . ARG A 1 86 ? 15.627 -5.958 -5.254 1.00 83.38 86 ARG A N 1
ATOM 685 C CA . ARG A 1 86 ? 16.330 -7.222 -5.552 1.00 83.38 86 ARG A CA 1
ATOM 686 C C . ARG A 1 86 ? 15.409 -8.439 -5.722 1.00 83.38 86 ARG A C 1
ATOM 688 O O . ARG A 1 86 ? 15.856 -9.448 -6.257 1.00 83.38 86 ARG A O 1
ATOM 695 N N . HIS A 1 87 ? 14.160 -8.375 -5.260 1.00 83.38 87 HIS A N 1
ATOM 696 C CA . HIS A 1 87 ? 13.200 -9.473 -5.397 1.00 83.38 87 HIS A CA 1
ATOM 697 C C . HIS A 1 87 ? 12.509 -9.487 -6.767 1.00 83.38 87 HIS A C 1
ATOM 699 O O . HIS A 1 87 ? 12.019 -10.535 -7.173 1.00 83.38 87 HIS A O 1
ATOM 705 N N . TYR A 1 88 ? 12.536 -8.390 -7.531 1.00 82.94 88 TYR A N 1
ATOM 706 C CA . TYR A 1 88 ? 11.841 -8.301 -8.822 1.00 82.94 88 TYR A CA 1
ATOM 707 C C . TYR A 1 88 ? 12.370 -9.273 -9.880 1.00 82.94 88 TYR A C 1
ATOM 709 O O . TYR A 1 88 ? 11.549 -9.943 -10.502 1.00 82.94 88 TYR A O 1
ATOM 717 N N . PRO A 1 89 ? 13.694 -9.457 -10.062 1.00 85.94 89 PRO A N 1
ATOM 718 C CA . PRO A 1 89 ? 14.195 -10.483 -10.974 1.00 85.94 89 PRO A CA 1
ATOM 719 C C . PRO A 1 89 ? 13.741 -11.896 -10.585 1.00 85.94 89 PRO A C 1
ATOM 721 O O . PRO A 1 89 ? 13.437 -12.703 -11.460 1.00 85.94 89 PRO A O 1
ATOM 724 N N . LYS A 1 90 ? 13.647 -12.186 -9.278 1.00 85.94 90 LYS A N 1
ATOM 725 C CA . LYS A 1 90 ? 13.132 -13.468 -8.780 1.00 85.94 90 LYS A CA 1
ATOM 726 C C . LYS A 1 90 ? 11.638 -13.608 -9.072 1.00 85.94 90 LYS A C 1
ATOM 728 O O . LYS A 1 90 ? 11.233 -14.638 -9.591 1.00 85.94 90 LYS A O 1
ATOM 733 N N . ASN A 1 91 ? 10.833 -12.586 -8.793 1.00 82.25 91 ASN A N 1
ATOM 734 C CA . ASN A 1 91 ? 9.391 -12.614 -9.051 1.00 82.25 91 ASN A CA 1
ATOM 735 C C . ASN A 1 91 ? 9.091 -12.741 -10.550 1.00 82.25 91 ASN A C 1
ATOM 737 O O . ASN A 1 91 ? 8.234 -13.530 -10.940 1.00 82.25 91 ASN A O 1
ATOM 741 N N . LEU A 1 92 ? 9.850 -12.042 -11.399 1.00 84.81 92 LEU A N 1
ATOM 742 C CA . LEU A 1 92 ? 9.769 -12.185 -12.850 1.00 84.81 92 LEU A CA 1
ATOM 743 C C . LEU A 1 92 ? 10.110 -13.615 -13.287 1.00 84.81 92 LEU A C 1
ATOM 745 O O . LEU A 1 92 ? 9.386 -14.199 -14.087 1.00 84.81 92 LEU A O 1
ATOM 749 N N . TRP A 1 93 ? 11.181 -14.198 -12.739 1.00 87.62 93 TRP A N 1
ATOM 750 C CA . TRP A 1 93 ? 11.535 -15.592 -13.006 1.00 87.62 93 TRP A CA 1
ATOM 751 C C . TRP A 1 93 ? 10.408 -16.553 -12.609 1.00 87.62 93 TRP A C 1
ATOM 753 O O . TRP A 1 93 ? 10.012 -17.386 -13.419 1.00 87.62 93 TRP A O 1
ATOM 763 N N . LEU A 1 94 ? 9.850 -16.407 -11.403 1.00 84.12 94 LEU A N 1
ATOM 764 C CA . LEU A 1 94 ? 8.736 -17.234 -10.930 1.00 84.12 94 LEU A CA 1
ATOM 765 C C . LEU A 1 94 ? 7.505 -17.097 -11.842 1.00 84.12 94 LEU A C 1
ATOM 767 O O . LEU A 1 94 ? 6.936 -18.099 -12.259 1.00 84.12 94 LEU A O 1
ATOM 771 N N . THR A 1 95 ? 7.157 -15.872 -12.246 1.00 81.00 95 THR A N 1
ATOM 772 C CA . THR A 1 95 ? 6.028 -15.590 -13.158 1.00 81.00 95 THR A CA 1
ATOM 773 C C . THR A 1 95 ? 6.199 -16.272 -14.522 1.00 81.00 95 THR A C 1
ATOM 775 O O . THR A 1 95 ? 5.241 -16.776 -15.119 1.00 81.00 95 THR A O 1
ATOM 778 N N . LEU A 1 96 ? 7.430 -16.294 -15.039 1.00 85.94 96 LEU A N 1
ATOM 779 C CA . LEU A 1 96 ? 7.730 -16.848 -16.357 1.00 85.94 96 LEU A CA 1
ATOM 780 C C . LEU A 1 96 ? 7.911 -18.370 -16.347 1.00 85.94 96 LEU A C 1
ATOM 782 O O . LEU A 1 96 ? 7.536 -19.014 -17.328 1.00 85.94 96 LEU A O 1
ATOM 786 N N . PHE A 1 97 ? 8.472 -18.943 -15.278 1.00 90.56 97 PHE A N 1
ATOM 787 C CA . PHE A 1 97 ? 8.983 -20.319 -15.294 1.00 90.56 97 PHE A CA 1
ATOM 788 C C . PHE A 1 97 ? 8.458 -21.237 -14.184 1.00 90.56 97 PHE A C 1
ATOM 790 O O . PHE A 1 97 ? 8.512 -22.448 -14.365 1.00 90.56 97 PHE A O 1
ATOM 797 N N . ASP A 1 98 ? 7.957 -20.705 -13.069 1.00 86.25 98 ASP A N 1
ATOM 798 C CA . ASP A 1 98 ? 7.646 -21.481 -11.854 1.00 86.25 98 ASP A CA 1
ATOM 799 C C . ASP A 1 98 ? 6.299 -21.063 -11.245 1.00 86.25 98 ASP A C 1
ATOM 801 O O . ASP A 1 98 ? 6.157 -20.935 -10.033 1.00 86.25 98 ASP A O 1
ATOM 805 N N . ARG A 1 99 ? 5.334 -20.744 -12.121 1.00 82.75 99 ARG A N 1
ATOM 806 C CA . ARG A 1 99 ? 4.059 -20.093 -11.784 1.00 82.75 99 ARG A CA 1
ATOM 807 C C . ARG A 1 99 ? 3.424 -20.727 -10.538 1.00 82.75 99 ARG A C 1
ATOM 809 O O . ARG A 1 99 ? 2.935 -21.855 -10.646 1.00 82.75 99 ARG A O 1
ATOM 816 N N . PRO A 1 100 ? 3.408 -20.023 -9.392 1.00 82.69 100 PRO A N 1
ATOM 817 C CA . PRO A 1 100 ? 2.857 -20.572 -8.163 1.00 82.69 100 PRO A CA 1
ATOM 818 C C . PRO A 1 100 ? 1.376 -20.893 -8.365 1.00 82.69 100 PRO A C 1
ATOM 820 O O . PRO A 1 100 ? 0.642 -20.145 -9.010 1.00 82.69 100 PRO A O 1
ATOM 823 N N . SER A 1 101 ? 0.942 -22.030 -7.832 1.00 82.44 101 SER A N 1
ATOM 824 C CA . SER A 1 101 ? -0.421 -22.538 -8.001 1.00 82.44 101 SER A CA 1
ATOM 825 C C . SER A 1 101 ? -1.381 -22.033 -6.922 1.00 82.44 101 SER A C 1
ATOM 827 O O . SER A 1 101 ? -2.599 -22.085 -7.097 1.00 82.44 101 SER A O 1
ATOM 829 N N . GLY A 1 102 ? -0.846 -21.514 -5.814 1.00 79.50 102 GLY A N 1
ATOM 830 C CA . GLY A 1 102 ? -1.641 -20.935 -4.742 1.00 79.50 102 GLY A CA 1
ATOM 831 C C . GL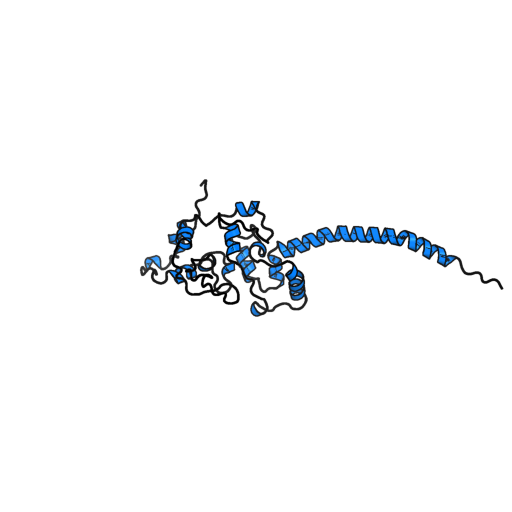Y A 1 102 ? -0.817 -20.229 -3.671 1.00 79.50 102 GLY A C 1
ATOM 832 O O . GLY A 1 102 ? 0.403 -20.111 -3.751 1.00 79.50 102 GLY A O 1
ATOM 833 N N . GLN A 1 103 ? -1.510 -19.774 -2.625 1.00 72.75 103 GLN A N 1
ATOM 834 C CA . GLN A 1 103 ? -0.918 -19.013 -1.517 1.00 72.75 103 GLN A CA 1
ATOM 835 C C . GLN A 1 103 ? 0.167 -19.784 -0.754 1.00 72.75 103 GLN A C 1
ATOM 837 O O . GLN A 1 103 ? 1.058 -19.163 -0.190 1.00 72.75 103 GLN A O 1
ATOM 842 N N . ALA A 1 104 ? 0.114 -21.120 -0.747 1.00 78.69 104 ALA A N 1
ATOM 843 C CA . ALA A 1 104 ? 1.123 -21.953 -0.091 1.00 78.69 104 ALA A CA 1
ATOM 844 C C . ALA A 1 104 ? 2.495 -21.906 -0.790 1.00 78.69 104 ALA A C 1
ATOM 846 O O . ALA A 1 104 ? 3.511 -22.177 -0.153 1.00 78.69 104 ALA A O 1
ATOM 847 N N . ASP A 1 105 ? 2.524 -21.534 -2.072 1.00 77.75 105 ASP A N 1
ATOM 848 C CA . ASP A 1 105 ? 3.742 -21.489 -2.887 1.00 77.75 105 ASP A CA 1
ATOM 849 C C . ASP A 1 105 ? 4.463 -20.132 -2.777 1.00 77.75 105 ASP A C 1
ATOM 851 O O . ASP A 1 105 ? 5.570 -19.962 -3.292 1.00 77.75 105 ASP A O 1
ATOM 855 N N . ILE A 1 106 ? 3.850 -19.148 -2.105 1.00 71.94 106 ILE A N 1
ATOM 856 C CA . ILE A 1 106 ? 4.384 -17.793 -1.960 1.00 71.94 106 ILE A CA 1
ATOM 857 C C . ILE A 1 106 ? 4.575 -17.465 -0.483 1.00 71.94 106 ILE A C 1
ATOM 859 O O . ILE A 1 106 ? 3.701 -17.671 0.355 1.00 71.94 106 ILE A O 1
ATOM 863 N N . HIS A 1 107 ? 5.736 -16.902 -0.161 1.00 71.25 107 HIS A N 1
ATOM 864 C CA . HIS A 1 107 ? 5.978 -16.367 1.170 1.00 71.25 107 HIS A CA 1
ATOM 865 C C . HIS A 1 107 ? 5.024 -15.200 1.446 1.00 71.25 107 HIS A C 1
ATOM 867 O O . HIS A 1 107 ? 4.991 -14.238 0.675 1.00 71.25 107 HIS A O 1
ATOM 873 N N . LEU A 1 108 ? 4.263 -15.283 2.541 1.00 68.50 108 LEU A N 1
ATOM 874 C CA . LEU A 1 108 ? 3.337 -14.226 2.932 1.00 68.50 108 LEU A CA 1
ATOM 875 C C . LEU A 1 108 ? 4.121 -12.923 3.143 1.00 68.50 108 LEU A C 1
ATOM 877 O O . LEU A 1 108 ? 5.052 -12.907 3.950 1.00 68.50 108 LEU A O 1
ATOM 881 N N . PRO A 1 109 ? 3.791 -11.844 2.415 1.00 65.25 109 PRO A N 1
ATOM 882 C CA . PRO A 1 109 ? 4.481 -10.583 2.595 1.00 65.25 109 PRO A CA 1
ATOM 883 C C . PRO A 1 109 ? 4.125 -10.009 3.966 1.00 65.25 109 PRO A C 1
ATOM 885 O O . PRO A 1 109 ? 2.952 -9.919 4.328 1.00 65.25 109 PRO A O 1
ATOM 888 N N . ASP A 1 110 ? 5.145 -9.607 4.714 1.00 66.88 110 ASP A N 1
ATOM 889 C CA . ASP A 1 110 ? 4.956 -8.929 5.988 1.00 66.88 110 ASP A CA 1
ATOM 890 C C . ASP A 1 110 ? 4.564 -7.463 5.746 1.00 66.88 110 ASP A C 1
ATOM 892 O O . ASP A 1 110 ? 5.220 -6.741 4.985 1.00 66.88 110 ASP A O 1
ATOM 896 N N . VAL A 1 111 ? 3.468 -7.035 6.371 1.00 72.19 111 VAL A N 1
ATOM 897 C CA . VAL A 1 111 ? 3.036 -5.635 6.399 1.00 72.19 111 VAL A CA 1
ATOM 898 C C . VAL A 1 111 ? 3.262 -5.150 7.815 1.00 72.19 111 VAL A C 1
ATOM 900 O O . VAL A 1 111 ? 2.415 -5.315 8.693 1.00 72.19 111 VAL A O 1
ATOM 903 N N . ALA A 1 112 ? 4.427 -4.552 8.037 1.00 72.12 112 ALA A N 1
ATOM 904 C CA . ALA A 1 112 ? 4.740 -3.967 9.326 1.00 72.12 112 ALA A CA 1
ATOM 905 C C . ALA A 1 112 ? 3.715 -2.865 9.649 1.00 72.12 112 ALA A C 1
ATOM 907 O O . ALA A 1 112 ? 3.454 -1.991 8.821 1.00 72.12 112 ALA A O 1
ATOM 908 N N . THR A 1 113 ? 3.155 -2.879 10.861 1.00 68.56 113 THR A N 1
ATOM 909 C CA . THR A 1 113 ? 2.128 -1.917 11.312 1.00 68.56 113 THR A CA 1
ATOM 910 C C . THR A 1 113 ? 2.565 -0.460 11.162 1.00 68.56 113 THR A C 1
ATOM 912 O O . THR A 1 113 ? 1.741 0.400 10.856 1.00 68.56 113 THR A O 1
ATOM 915 N N . VAL A 1 114 ? 3.873 -0.203 11.273 1.00 74.75 114 VAL A N 1
ATOM 916 C CA . VAL A 1 114 ? 4.497 1.107 11.030 1.00 74.75 114 VAL A CA 1
ATOM 917 C C . VAL A 1 114 ? 4.128 1.696 9.663 1.00 74.75 114 VAL A C 1
ATOM 919 O O . VAL A 1 114 ? 4.045 2.910 9.515 1.00 74.75 114 VAL A O 1
ATOM 922 N N . VAL A 1 115 ? 3.849 0.867 8.653 1.00 85.12 115 VAL A N 1
ATOM 923 C CA . VAL A 1 115 ? 3.477 1.340 7.313 1.00 85.12 115 VAL A CA 1
ATOM 924 C C . VAL A 1 115 ? 2.091 1.993 7.308 1.00 85.12 115 VAL A C 1
ATOM 926 O O . VAL A 1 115 ? 1.883 2.994 6.625 1.00 85.12 115 VAL A O 1
ATOM 929 N N . CYS A 1 116 ? 1.150 1.494 8.112 1.00 87.44 116 CYS A N 1
ATOM 930 C CA . CYS A 1 116 ? -0.170 2.110 8.257 1.00 87.44 116 CYS A CA 1
ATOM 931 C C . CYS A 1 116 ? -0.049 3.498 8.902 1.00 87.44 116 CYS A C 1
ATOM 933 O O . CYS A 1 116 ? -0.647 4.471 8.436 1.00 87.44 116 CYS A O 1
ATOM 935 N N . GLU A 1 117 ? 0.774 3.597 9.947 1.00 88.81 117 GLU A N 1
ATOM 936 C CA . GLU A 1 117 ? 1.025 4.835 10.687 1.00 88.81 117 GLU A CA 1
ATOM 937 C C . GLU A 1 117 ? 1.665 5.902 9.796 1.00 88.81 117 GLU A C 1
ATOM 939 O O . GLU A 1 117 ? 1.278 7.066 9.874 1.00 88.81 117 GLU A O 1
ATOM 944 N N . GLN A 1 118 ? 2.554 5.515 8.872 1.00 89.69 118 GLN A N 1
ATOM 945 C CA . GLN A 1 118 ? 3.174 6.433 7.906 1.00 89.69 118 GLN A CA 1
ATOM 946 C C . GLN A 1 118 ? 2.158 7.271 7.115 1.00 89.69 118 GLN A C 1
ATOM 948 O O . GLN A 1 118 ? 2.469 8.409 6.752 1.00 89.69 118 GLN A O 1
ATOM 953 N N . CYS A 1 119 ? 0.953 6.747 6.882 1.00 90.38 119 CYS A N 1
ATOM 954 C CA . CYS A 1 119 ? -0.117 7.441 6.167 1.00 90.38 119 CYS A CA 1
ATOM 955 C C . CYS A 1 119 ? -1.242 7.933 7.078 1.00 90.38 119 CYS A C 1
ATOM 957 O O . CYS A 1 119 ? -1.802 8.995 6.812 1.00 90.38 119 CYS A O 1
ATOM 959 N N . HIS A 1 120 ? -1.578 7.206 8.139 1.00 90.00 120 HIS A N 1
ATOM 960 C CA . HIS A 1 120 ? -2.755 7.497 8.956 1.00 90.00 120 HIS A CA 1
ATOM 961 C C . HIS A 1 120 ? -2.453 8.159 10.301 1.00 90.00 120 HIS A C 1
ATOM 963 O O . HIS A 1 120 ? -3.383 8.665 10.929 1.00 90.00 120 HIS A O 1
ATOM 969 N N . SER A 1 121 ? -1.183 8.237 10.705 1.00 89.19 121 SER A N 1
ATOM 970 C CA . SER A 1 121 ? -0.770 8.936 11.919 1.00 89.19 121 SER A CA 1
ATOM 971 C C . SER A 1 121 ? -0.240 10.343 11.633 1.00 89.19 121 SER A C 1
ATOM 973 O O . SER A 1 121 ? 0.434 10.593 10.632 1.00 89.19 121 SER A O 1
ATOM 975 N N . LEU A 1 122 ? -0.535 11.277 12.538 1.00 86.88 122 LEU A N 1
ATOM 976 C CA . LEU A 1 122 ? 0.065 12.612 12.599 1.00 86.88 122 LEU A CA 1
ATOM 977 C C . LEU A 1 122 ? 1.523 12.570 13.070 1.00 86.88 122 LEU A C 1
ATOM 979 O O . LEU A 1 122 ? 2.290 13.486 12.783 1.00 86.88 122 LEU A O 1
ATOM 983 N N . LYS A 1 123 ? 1.899 11.524 13.811 1.00 85.94 123 LYS A N 1
ATOM 984 C CA . LYS A 1 123 ? 3.215 11.383 14.448 1.00 85.94 123 LYS A CA 1
ATOM 985 C C . LYS A 1 123 ? 4.224 10.634 13.581 1.00 85.94 123 LYS A C 1
ATOM 987 O O . LYS A 1 123 ? 5.376 10.488 13.979 1.00 85.94 123 LYS A O 1
ATOM 992 N N . ALA A 1 124 ? 3.816 10.120 12.425 1.00 84.81 124 ALA A N 1
ATOM 993 C CA . ALA A 1 124 ? 4.717 9.340 11.599 1.00 84.81 124 ALA A CA 1
ATOM 994 C C . ALA A 1 124 ? 5.686 10.230 10.811 1.00 84.81 124 ALA A C 1
ATOM 996 O O . ALA A 1 124 ? 5.296 11.196 10.154 1.00 84.81 124 ALA A O 1
ATOM 997 N N . HIS A 1 125 ? 6.968 9.870 10.861 1.00 77.69 125 HIS A N 1
ATOM 998 C CA . HIS A 1 125 ? 8.051 10.626 10.223 1.00 77.69 125 HIS A CA 1
ATOM 999 C C . HIS A 1 125 ? 8.909 9.777 9.283 1.00 77.69 125 HIS A C 1
ATOM 1001 O O . HIS A 1 125 ? 9.754 10.309 8.566 1.00 77.69 125 HIS A O 1
ATOM 1007 N N . GLU A 1 126 ? 8.698 8.462 9.259 1.00 80.88 126 GLU A N 1
ATOM 1008 C CA . GLU A 1 126 ? 9.455 7.588 8.374 1.00 80.88 126 GLU A CA 1
ATOM 1009 C C . GLU A 1 126 ? 9.019 7.761 6.909 1.00 80.88 126 GLU A C 1
ATOM 1011 O O . GLU A 1 126 ? 7.827 7.956 6.634 1.00 80.88 126 GLU A O 1
ATOM 1016 N N . PRO A 1 127 ? 9.963 7.683 5.958 1.00 81.19 127 PRO A N 1
ATOM 1017 C CA . PRO A 1 127 ? 9.637 7.693 4.542 1.00 81.19 127 PRO A CA 1
ATOM 1018 C C . PRO A 1 127 ? 8.953 6.382 4.136 1.00 81.19 127 PRO A C 1
ATOM 1020 O O . PRO A 1 127 ? 9.293 5.298 4.625 1.00 81.19 127 PRO A O 1
ATOM 1023 N N . LEU A 1 128 ? 8.012 6.484 3.198 1.00 82.19 128 LEU A N 1
ATOM 1024 C CA . LEU A 1 128 ? 7.486 5.320 2.493 1.00 82.19 128 LEU A CA 1
ATOM 1025 C C . LEU A 1 128 ? 8.530 4.813 1.500 1.00 82.19 128 LEU A C 1
ATOM 1027 O O . LEU A 1 128 ? 9.320 5.576 0.947 1.00 82.19 128 LEU A O 1
ATOM 1031 N N . THR A 1 129 ? 8.519 3.507 1.259 1.00 80.50 129 THR A N 1
ATOM 1032 C CA . THR A 1 129 ? 9.345 2.890 0.213 1.00 80.50 129 THR A CA 1
ATOM 1033 C C . THR A 1 129 ? 8.623 2.803 -1.131 1.00 80.50 129 THR A C 1
ATOM 1035 O O . THR A 1 129 ? 9.258 2.478 -2.132 1.00 80.50 129 THR A O 1
ATOM 1038 N N . GLY A 1 130 ? 7.309 3.034 -1.150 1.00 85.38 130 GLY A N 1
ATOM 1039 C CA . GLY A 1 130 ? 6.482 2.970 -2.350 1.00 85.38 130 GLY A CA 1
ATOM 1040 C C . GLY A 1 130 ? 6.432 4.292 -3.131 1.00 85.38 130 GLY A C 1
ATOM 1041 O O . GLY A 1 130 ? 7.115 5.255 -2.778 1.00 85.38 130 GLY A O 1
ATOM 1042 N N . PRO A 1 131 ? 5.687 4.327 -4.250 1.00 87.31 131 PRO A N 1
ATOM 1043 C CA . PRO A 1 131 ? 5.581 5.497 -5.121 1.00 87.31 131 PRO A CA 1
ATOM 1044 C C . PRO A 1 131 ? 4.730 6.650 -4.561 1.00 87.31 131 PRO A C 1
ATOM 1046 O O . PRO A 1 131 ? 4.665 7.699 -5.207 1.00 87.31 131 PRO A O 1
ATOM 1049 N N . LEU A 1 132 ? 4.057 6.488 -3.418 1.00 90.88 132 LEU A N 1
ATOM 1050 C CA . LEU A 1 132 ? 3.262 7.554 -2.814 1.00 90.88 132 LEU A CA 1
ATOM 1051 C C . LEU A 1 132 ? 4.152 8.729 -2.383 1.00 90.88 132 LEU A C 1
ATOM 1053 O O . LEU A 1 132 ? 5.027 8.582 -1.530 1.00 90.88 132 LEU A O 1
ATOM 1057 N N . SER A 1 133 ? 3.895 9.913 -2.943 1.00 90.12 133 SER A N 1
ATOM 1058 C CA . SER A 1 133 ? 4.642 11.125 -2.598 1.00 90.12 133 SER A CA 1
ATOM 1059 C C . SER A 1 133 ? 4.235 11.683 -1.230 1.00 90.12 133 SER A C 1
ATOM 1061 O O . SER A 1 133 ? 3.120 11.453 -0.751 1.00 90.12 133 SER A O 1
ATOM 1063 N N . ASP A 1 134 ? 5.110 12.479 -0.614 1.00 89.69 134 ASP A N 1
ATOM 1064 C CA . ASP A 1 134 ? 4.813 13.145 0.658 1.00 89.69 134 ASP A CA 1
ATOM 1065 C C . ASP A 1 134 ? 3.623 14.111 0.547 1.00 89.69 134 ASP A C 1
ATOM 1067 O O . ASP A 1 134 ? 2.792 14.197 1.453 1.00 89.69 134 ASP A O 1
ATOM 1071 N N . GLU A 1 135 ? 3.477 14.790 -0.590 1.00 90.06 135 GLU A N 1
ATOM 1072 C CA . GLU A 1 135 ? 2.352 15.689 -0.849 1.00 90.06 135 GLU A CA 1
ATOM 1073 C C . GLU A 1 135 ? 1.021 14.936 -0.872 1.00 90.06 135 GLU A C 1
ATOM 1075 O O . GLU A 1 135 ? 0.035 15.424 -0.324 1.00 90.06 135 GLU A O 1
ATOM 1080 N N . LEU A 1 136 ? 0.968 13.743 -1.473 1.00 89.75 136 LEU A N 1
ATOM 1081 C CA . LEU A 1 136 ? -0.241 12.915 -1.454 1.00 89.75 136 LEU A CA 1
ATOM 1082 C C . LEU A 1 136 ? -0.474 12.310 -0.067 1.00 89.75 136 LEU A C 1
ATOM 1084 O O . LEU A 1 136 ? -1.603 12.274 0.418 1.00 89.75 136 LEU A O 1
ATOM 1088 N N . ARG A 1 137 ? 0.596 11.915 0.625 1.00 89.25 137 ARG A N 1
ATOM 1089 C CA . ARG A 1 137 ? 0.546 11.364 1.985 1.00 89.25 137 ARG A CA 1
ATOM 1090 C C . ARG A 1 137 ? -0.027 12.337 3.016 1.00 89.25 137 ARG A C 1
ATOM 1092 O O . ARG A 1 137 ? -0.695 11.915 3.963 1.00 89.25 137 ARG A O 1
ATOM 1099 N N . THR A 1 138 ? 0.208 13.637 2.856 1.00 86.69 138 THR A N 1
ATOM 1100 C CA . THR A 1 138 ? -0.388 14.665 3.733 1.00 86.69 138 THR A CA 1
ATOM 1101 C C . THR A 1 138 ? -1.881 14.886 3.479 1.00 86.69 138 THR A C 1
ATOM 1103 O O . THR A 1 138 ? -2.574 15.366 4.370 1.00 86.69 138 THR A O 1
ATOM 1106 N N . GLN A 1 139 ? -2.397 14.483 2.313 1.00 87.25 139 GLN A N 1
ATOM 1107 C CA . GLN A 1 139 ? -3.823 14.573 1.976 1.00 87.25 139 GLN A CA 1
ATOM 1108 C C . GLN A 1 139 ? -4.637 13.384 2.508 1.00 87.25 139 GLN A C 1
ATOM 1110 O O . GLN A 1 139 ? -5.868 13.439 2.536 1.00 87.25 139 GLN A O 1
ATOM 1115 N N . ILE A 1 140 ? -3.970 12.309 2.940 1.00 88.44 140 ILE A N 1
ATOM 1116 C CA . ILE A 1 140 ? -4.620 11.142 3.540 1.00 88.44 140 ILE A CA 1
ATOM 1117 C C . ILE A 1 140 ? -5.179 11.509 4.917 1.00 88.44 140 ILE A C 1
ATOM 1119 O O . ILE A 1 140 ? -4.509 12.143 5.735 1.00 88.44 140 ILE A O 1
ATOM 1123 N N . VAL A 1 141 ? -6.411 11.062 5.180 1.00 85.69 141 VAL A N 1
ATOM 1124 C CA . VAL A 1 141 ? -7.096 11.262 6.461 1.00 85.69 141 VAL A CA 1
ATOM 1125 C C . VAL A 1 141 ? -6.279 10.644 7.593 1.00 85.69 141 VAL A C 1
ATOM 1127 O O . VAL A 1 141 ? -5.991 9.442 7.592 1.00 85.69 141 VAL A O 1
ATOM 1130 N N . LYS A 1 142 ? -5.944 11.482 8.575 1.00 89.12 142 LYS A N 1
ATOM 1131 C CA . LYS A 1 142 ? -5.279 11.062 9.805 1.00 89.12 142 LYS A CA 1
ATOM 1132 C C . LYS A 1 142 ? -6.330 10.611 10.805 1.00 89.12 142 LYS A C 1
ATOM 1134 O O . LYS A 1 142 ? -7.337 11.289 10.997 1.00 89.12 142 LYS A O 1
ATOM 1139 N N . ILE A 1 143 ? -6.116 9.440 11.386 1.00 86.25 143 ILE A N 1
ATOM 1140 C CA . ILE A 1 143 ? -7.123 8.756 12.203 1.00 86.25 143 ILE A CA 1
ATOM 1141 C C . ILE A 1 143 ? -6.851 8.887 13.700 1.00 86.25 143 ILE A C 1
ATOM 1143 O O . ILE A 1 143 ? -7.779 8.679 14.481 1.00 86.25 143 ILE A O 1
ATOM 1147 N N . ASP A 1 144 ? -5.631 9.286 14.081 1.00 84.06 144 ASP A N 1
ATOM 1148 C CA . ASP A 1 144 ? -5.168 9.420 15.472 1.00 84.06 144 ASP A CA 1
ATOM 1149 C C . ASP A 1 144 ? -6.123 10.226 16.360 1.00 84.06 144 ASP A C 1
ATOM 1151 O O . ASP A 1 144 ? -6.283 9.925 17.541 1.00 84.06 144 ASP A O 1
ATOM 1155 N N . ASP A 1 145 ? -6.778 11.238 15.788 1.00 83.19 145 ASP A N 1
ATOM 1156 C CA . ASP A 1 145 ? -7.665 12.135 16.526 1.00 83.19 145 ASP A CA 1
ATOM 1157 C C . ASP A 1 145 ? -9.144 11.757 16.474 1.00 83.19 145 ASP A C 1
ATOM 1159 O O . ASP A 1 145 ? -9.956 12.379 17.163 1.00 83.19 145 ASP A O 1
ATOM 1163 N N . SER A 1 146 ? -9.515 10.730 15.703 1.00 86.50 146 SER A N 1
ATOM 1164 C CA . SER A 1 146 ? -10.898 10.256 15.724 1.00 86.50 146 SER A CA 1
ATOM 1165 C C . SER A 1 146 ? -11.233 9.687 17.114 1.00 86.50 146 SER A C 1
ATOM 1167 O O . SER A 1 146 ? -10.414 8.957 17.688 1.00 86.50 146 SER A O 1
ATOM 1169 N N . PRO A 1 147 ? -12.420 9.990 17.679 1.00 87.56 147 PRO A N 1
ATOM 1170 C CA . PRO A 1 147 ? -12.744 9.618 19.055 1.00 87.56 147 PRO A CA 1
ATOM 1171 C C . PRO A 1 147 ? -12.576 8.125 19.348 1.00 87.56 147 PRO A C 1
ATOM 1173 O O . PRO A 1 147 ? -12.108 7.758 20.425 1.00 87.56 147 PRO A O 1
ATOM 1176 N N . LEU A 1 148 ? -12.928 7.258 18.390 1.00 84.94 148 LEU A N 1
ATOM 1177 C CA . LEU A 1 148 ? -12.833 5.816 18.582 1.00 84.94 148 LEU A CA 1
ATOM 1178 C C . LEU A 1 148 ? -11.393 5.308 18.496 1.00 84.94 148 LEU A C 1
ATOM 1180 O O . LEU A 1 148 ? -11.025 4.470 19.317 1.00 84.94 148 LEU A O 1
ATOM 1184 N N . HIS A 1 149 ? -10.575 5.802 17.557 1.00 87.19 149 HIS A N 1
ATOM 1185 C CA . HIS A 1 149 ? -9.164 5.409 17.509 1.00 87.19 149 HIS A CA 1
ATOM 1186 C C . HIS A 1 149 ? -8.447 5.842 18.778 1.00 87.19 149 HIS A C 1
ATOM 1188 O O . HIS A 1 149 ? -7.779 5.013 19.380 1.00 87.19 149 HIS A O 1
ATOM 1194 N N . ARG A 1 150 ? -8.652 7.080 19.242 1.00 85.62 150 ARG A N 1
ATOM 1195 C CA . ARG A 1 150 ? -8.052 7.554 20.494 1.00 85.62 150 ARG A CA 1
ATOM 1196 C C . ARG A 1 150 ? -8.436 6.665 21.676 1.00 85.62 150 ARG A C 1
ATOM 1198 O O . ARG A 1 150 ? -7.562 6.196 22.391 1.00 85.62 150 ARG A O 1
ATOM 1205 N N . LEU A 1 151 ? -9.727 6.348 21.823 1.00 86.44 151 LEU A N 1
ATOM 1206 C CA . LEU A 1 151 ? -10.215 5.478 22.900 1.00 86.44 151 LEU A CA 1
ATOM 1207 C C . LEU A 1 151 ? -9.519 4.105 22.926 1.00 86.44 151 LEU A C 1
ATOM 1209 O O . LEU A 1 151 ? -9.254 3.578 24.002 1.00 86.44 151 LEU A O 1
ATOM 1213 N N . HIS A 1 152 ? -9.240 3.523 21.758 1.00 85.94 152 HIS A N 1
ATOM 1214 C CA . HIS A 1 152 ? -8.630 2.195 21.658 1.00 85.94 152 HIS A CA 1
ATOM 1215 C C . HIS A 1 152 ? -7.102 2.238 21.720 1.00 85.94 152 HIS A C 1
ATOM 1217 O O . HIS A 1 152 ? -6.499 1.416 22.404 1.00 85.94 152 HIS A O 1
ATOM 1223 N N . MET A 1 153 ? -6.470 3.189 21.034 1.00 83.31 153 MET A N 1
ATOM 1224 C CA . MET A 1 153 ? -5.012 3.317 20.988 1.00 83.31 153 MET A CA 1
ATOM 1225 C C . MET A 1 153 ? -4.433 3.804 22.323 1.00 83.31 153 MET A C 1
ATOM 1227 O O . MET A 1 153 ? -3.325 3.407 22.671 1.00 83.31 153 MET A O 1
ATOM 1231 N N . ASP A 1 154 ? -5.191 4.588 23.100 1.00 84.25 154 ASP A N 1
ATOM 1232 C CA . ASP A 1 154 ? -4.798 5.022 24.449 1.00 84.25 154 ASP A CA 1
ATOM 1233 C C . ASP A 1 154 ? -5.131 3.977 25.535 1.00 84.25 154 ASP A C 1
ATOM 1235 O O . ASP A 1 154 ? -4.828 4.177 26.713 1.00 84.25 154 ASP A O 1
ATOM 1239 N N . SER A 1 155 ? -5.765 2.854 25.174 1.00 80.19 155 SER A N 1
ATOM 1240 C CA . SER A 1 155 ? -6.107 1.807 26.137 1.00 80.19 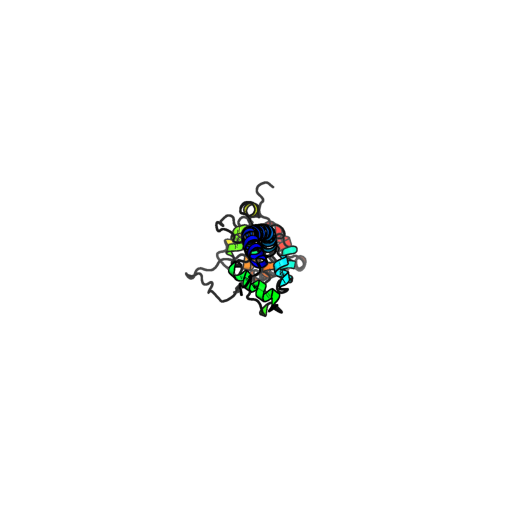155 SER A CA 1
ATOM 1241 C C . SER A 1 155 ? -4.848 1.119 26.667 1.00 80.19 155 SER A C 1
ATOM 1243 O O . SER A 1 155 ? -4.131 0.434 25.937 1.00 80.19 155 SER A O 1
ATOM 1245 N N . GLU A 1 156 ? -4.631 1.208 27.981 1.00 71.44 156 GLU A N 1
ATOM 1246 C CA . GLU A 1 156 ? -3.552 0.503 28.693 1.00 71.44 156 GLU A CA 1
ATOM 1247 C C . GLU A 1 156 ? -3.713 -1.029 28.679 1.00 71.44 156 GLU A C 1
ATOM 1249 O O . GLU A 1 156 ? -2.800 -1.779 29.046 1.00 71.44 156 GLU A O 1
ATOM 1254 N N . SER A 1 157 ? -4.896 -1.515 28.296 1.00 67.81 157 SER A N 1
ATOM 1255 C CA . SER A 1 157 ? -5.196 -2.937 28.200 1.00 67.81 157 SER A CA 1
ATOM 1256 C C . SER A 1 157 ? -5.538 -3.350 26.776 1.00 67.81 157 SER A C 1
ATOM 1258 O O . SER A 1 157 ? -6.451 -2.805 26.154 1.00 67.81 157 SER A O 1
ATOM 1260 N N . ARG A 1 158 ? -4.845 -4.385 26.307 1.00 64.81 158 ARG A N 1
ATOM 1261 C CA . ARG A 1 158 ? -5.166 -5.141 25.100 1.00 64.81 158 ARG A CA 1
ATOM 1262 C C . ARG A 1 158 ? -5.916 -6.406 25.519 1.00 64.81 158 ARG A C 1
ATOM 1264 O O . ARG A 1 158 ? -5.369 -7.228 26.249 1.00 64.81 158 ARG A O 1
ATOM 1271 N N . PHE A 1 159 ? -7.168 -6.525 25.084 1.00 58.12 159 PHE A N 1
ATOM 1272 C CA . PHE A 1 159 ? -8.015 -7.706 25.280 1.00 58.12 159 PHE A CA 1
ATOM 1273 C C . PHE A 1 159 ? -8.502 -8.410 23.986 1.00 58.12 159 PHE A C 1
ATOM 1275 O O . PHE A 1 159 ? -9.541 -9.058 24.044 1.00 58.12 159 PHE A O 1
ATOM 1282 N N . PRO A 1 160 ? -7.816 -8.389 22.825 1.00 54.38 160 PRO A N 1
ATOM 1283 C CA . PRO A 1 160 ? -7.979 -9.459 21.850 1.00 54.38 160 PRO A CA 1
ATOM 1284 C C . PRO A 1 160 ? -7.109 -10.665 22.234 1.00 54.38 160 PRO A C 1
ATOM 1286 O O . PRO A 1 160 ? -6.028 -10.527 22.817 1.00 54.38 160 PRO A O 1
ATOM 1289 N N . GLY A 1 161 ? -7.565 -11.865 21.874 1.00 50.25 161 GLY A N 1
ATOM 1290 C CA . GLY A 1 161 ? -6.742 -13.073 21.918 1.00 50.25 161 GLY A CA 1
ATOM 1291 C C . GLY A 1 161 ? -5.445 -12.917 21.111 1.00 50.25 161 GLY A C 1
ATOM 1292 O O . GLY A 1 161 ? -5.325 -12.061 20.237 1.00 50.25 161 GLY A O 1
ATOM 1293 N N . ALA A 1 162 ? -4.442 -13.741 21.416 1.00 44.38 162 ALA A N 1
ATOM 1294 C CA . ALA A 1 162 ? -3.136 -13.682 20.770 1.00 44.38 162 ALA A CA 1
ATOM 1295 C C . ALA A 1 162 ? -3.230 -14.035 19.274 1.00 44.38 162 ALA A C 1
ATOM 1297 O O . ALA A 1 162 ? -3.130 -15.206 18.914 1.00 44.38 162 ALA A O 1
ATOM 1298 N N . TYR A 1 163 ? -3.369 -13.042 18.395 1.00 51.94 163 TYR A N 1
ATOM 1299 C CA . TYR A 1 163 ? -3.172 -13.245 16.964 1.00 51.94 163 TYR A CA 1
ATOM 1300 C C . TYR A 1 163 ? -2.074 -12.343 16.398 1.00 51.94 163 TYR A C 1
ATOM 1302 O O . TYR A 1 163 ? -1.876 -11.196 16.798 1.00 51.94 163 TYR A O 1
ATOM 1310 N N . ARG A 1 164 ? -1.308 -12.960 15.498 1.00 52.38 164 ARG A N 1
ATOM 1311 C CA . ARG A 1 164 ? 0.006 -12.569 14.998 1.00 52.38 164 ARG A CA 1
ATOM 1312 C C . ARG A 1 164 ? -0.116 -12.492 13.476 1.00 52.38 164 ARG A C 1
ATOM 1314 O O . ARG A 1 164 ? -0.208 -13.525 12.818 1.00 52.38 164 ARG A O 1
ATOM 1321 N N . GLY A 1 165 ? -0.229 -11.287 12.925 1.00 38.31 165 GLY A N 1
ATOM 1322 C CA . GLY A 1 165 ? -0.142 -11.081 11.478 1.00 38.31 165 GLY A CA 1
ATOM 1323 C C . GLY A 1 165 ? 1.324 -11.136 11.044 1.00 38.31 165 GLY A C 1
ATOM 1324 O O . GLY A 1 165 ? 2.134 -10.436 11.637 1.00 38.31 165 GLY A O 1
ATOM 1325 N N . GLY A 1 166 ? 1.647 -11.950 10.035 1.00 35.00 166 GLY A N 1
ATOM 1326 C CA . GLY A 1 166 ? 3.008 -12.073 9.485 1.00 35.00 166 GLY A CA 1
ATOM 1327 C C . GLY A 1 166 ? 3.881 -13.091 10.230 1.00 35.00 166 GLY A C 1
ATOM 1328 O O . GLY A 1 166 ? 3.701 -13.317 11.421 1.00 35.00 166 GLY A O 1
ATOM 1329 N N . GLY A 1 167 ? 4.753 -13.788 9.498 1.00 32.69 167 GLY A N 1
ATOM 1330 C CA . GLY A 1 167 ? 5.433 -15.015 9.929 1.00 32.69 167 GLY A CA 1
ATOM 1331 C C . GLY A 1 167 ? 6.316 -14.897 11.178 1.00 32.69 167 GLY A C 1
ATOM 1332 O O . GLY A 1 167 ? 6.785 -13.826 11.535 1.00 32.69 167 GLY A O 1
ATOM 1333 N N . ASP A 1 168 ? 6.523 -16.054 11.812 1.00 35.91 168 ASP A N 1
ATOM 1334 C CA . ASP A 1 168 ? 7.421 -16.330 12.936 1.00 35.91 168 ASP A CA 1
ATOM 1335 C C . ASP A 1 168 ? 7.378 -15.328 14.091 1.00 35.91 168 ASP A C 1
ATOM 1337 O O . ASP A 1 168 ? 8.153 -14.386 14.158 1.00 35.91 168 ASP A O 1
ATOM 1341 N N . ALA A 1 169 ? 6.482 -15.621 15.039 1.00 39.12 169 ALA A N 1
ATOM 1342 C CA . ALA A 1 169 ? 6.661 -15.508 16.489 1.00 39.12 169 ALA A CA 1
ATOM 1343 C C . ALA A 1 169 ? 7.890 -14.721 16.996 1.00 39.12 169 ALA A C 1
ATOM 1345 O O . ALA A 1 169 ? 8.673 -15.237 17.793 1.00 39.12 169 ALA A O 1
ATOM 1346 N N . VAL A 1 170 ? 8.009 -13.443 16.647 1.00 42.00 170 VAL A N 1
ATOM 1347 C CA . VAL A 1 170 ? 8.650 -12.500 17.546 1.00 42.00 170 VAL A CA 1
ATOM 1348 C C . VAL A 1 170 ? 7.676 -12.403 18.705 1.00 42.00 170 VAL A C 1
ATOM 1350 O O . VAL A 1 170 ? 6.529 -11.983 18.542 1.00 42.00 170 VAL A O 1
ATOM 1353 N N . GLU A 1 171 ? 8.095 -12.919 19.856 1.00 43.56 171 GLU A N 1
ATOM 1354 C CA . GLU A 1 171 ? 7.516 -12.574 21.141 1.00 43.56 171 GLU A CA 1
ATOM 1355 C C . GLU A 1 171 ? 7.196 -11.079 21.131 1.00 43.56 171 GLU A C 1
ATOM 1357 O O . GLU A 1 171 ? 8.072 -10.248 21.307 1.00 43.56 171 GLU A O 1
ATOM 1362 N N . SER A 1 172 ? 5.924 -10.725 20.957 1.00 43.00 172 SER A N 1
ATOM 1363 C CA . SER A 1 172 ? 5.409 -9.418 21.351 1.00 43.00 172 SER A CA 1
ATOM 1364 C C . SER A 1 172 ? 5.165 -9.402 22.865 1.00 43.00 172 SER A C 1
ATOM 1366 O O . SER A 1 172 ? 4.217 -8.782 23.350 1.00 43.00 172 SER A O 1
ATOM 1368 N N . LEU A 1 173 ? 6.004 -10.116 23.625 1.00 42.66 173 LEU A N 1
ATOM 1369 C CA . LEU A 1 173 ? 6.523 -9.518 24.836 1.00 42.66 173 LEU A CA 1
ATOM 1370 C C . LEU A 1 173 ? 7.224 -8.269 24.309 1.00 42.66 173 LEU A C 1
ATOM 1372 O O . LEU A 1 173 ? 8.161 -8.387 23.522 1.00 42.66 173 LEU A O 1
ATOM 1376 N N . GLY A 1 174 ? 6.753 -7.071 24.669 1.00 40.84 174 GLY A N 1
ATOM 1377 C CA . GLY A 1 174 ? 7.625 -5.909 24.521 1.00 40.84 174 GLY A CA 1
ATOM 1378 C C . GLY A 1 174 ? 9.000 -6.324 25.043 1.00 40.84 174 GLY A C 1
ATOM 1379 O O . GLY A 1 174 ? 9.059 -7.088 26.011 1.00 40.84 174 GLY A O 1
ATOM 1380 N N . HIS A 1 175 ? 10.078 -5.894 24.392 1.00 44.66 175 HIS A N 1
ATOM 1381 C CA . HIS A 1 175 ? 11.456 -6.295 24.713 1.00 44.66 175 HIS A CA 1
ATOM 1382 C C . HIS A 1 175 ? 11.824 -6.076 26.209 1.00 44.66 175 HIS A C 1
ATOM 1384 O O . HIS A 1 175 ? 12.862 -6.531 26.678 1.00 44.66 175 HIS A O 1
ATOM 1390 N N . ASP A 1 176 ? 10.901 -5.471 26.971 1.00 50.81 176 ASP A N 1
ATOM 1391 C CA . ASP A 1 176 ? 10.987 -5.019 28.348 1.00 50.81 176 ASP A CA 1
ATOM 1392 C C . ASP A 1 176 ? 9.804 -5.493 29.247 1.00 50.81 176 ASP A C 1
ATOM 1394 O O . ASP A 1 176 ? 9.640 -5.003 30.362 1.00 50.81 176 ASP A O 1
ATOM 1398 N N . GLY A 1 177 ? 8.929 -6.409 28.797 1.00 49.72 177 GLY A N 1
ATOM 1399 C CA . GLY A 1 177 ? 7.775 -6.890 29.590 1.00 49.72 177 GLY A CA 1
ATOM 1400 C C . GLY A 1 177 ? 6.580 -5.922 29.676 1.00 49.72 177 GLY A C 1
ATOM 1401 O O . GLY A 1 177 ? 5.687 -6.097 30.508 1.00 49.72 177 GLY A O 1
ATOM 1402 N N . VAL A 1 178 ? 6.541 -4.905 28.814 1.00 51.16 178 VAL A N 1
ATOM 1403 C CA . VAL A 1 178 ? 5.449 -3.925 28.727 1.00 51.16 178 VAL A CA 1
ATOM 1404 C C . VAL A 1 178 ? 4.246 -4.542 28.004 1.00 51.16 178 VAL A C 1
ATOM 1406 O O . VAL A 1 178 ? 4.400 -5.177 26.957 1.00 51.16 178 VAL A O 1
ATOM 1409 N N . LYS A 1 179 ? 3.037 -4.361 28.559 1.00 53.47 179 LYS A N 1
ATOM 1410 C CA . LYS A 1 179 ? 1.771 -4.735 27.905 1.00 53.47 179 LYS A CA 1
ATOM 1411 C C . LYS A 1 179 ? 1.715 -4.079 26.523 1.00 53.47 179 LYS A C 1
ATOM 1413 O O . LYS A 1 179 ? 1.783 -2.857 26.428 1.00 53.47 179 LYS A O 1
ATOM 1418 N N . SER A 1 180 ? 1.597 -4.874 25.461 1.00 61.53 180 SER A N 1
ATOM 1419 C CA . SER A 1 180 ? 1.397 -4.326 24.118 1.00 61.53 180 SER A CA 1
ATOM 1420 C C . SER A 1 180 ? -0.000 -3.714 24.035 1.00 61.53 180 SER A C 1
ATOM 1422 O O . SER A 1 180 ? -0.979 -4.392 24.338 1.00 61.53 180 SER A O 1
ATOM 1424 N N . GLY A 1 181 ? -0.089 -2.433 23.672 1.00 73.31 181 GLY A N 1
ATOM 1425 C CA . GLY A 1 181 ? -1.356 -1.765 23.367 1.00 73.31 181 GLY A CA 1
ATOM 1426 C C . GLY A 1 181 ? -2.023 -2.344 22.114 1.00 73.31 181 GLY A C 1
ATOM 1427 O O . GLY A 1 181 ? -1.445 -3.189 21.425 1.00 73.31 181 GLY A O 1
ATOM 1428 N N . ILE A 1 182 ? -3.249 -1.903 21.824 1.00 81.06 182 ILE A N 1
ATOM 1429 C CA . ILE A 1 182 ? -3.965 -2.272 20.593 1.00 81.06 182 ILE A CA 1
ATOM 1430 C C . ILE A 1 182 ? -3.173 -1.774 19.371 1.00 81.06 182 ILE A C 1
ATOM 1432 O O . ILE A 1 182 ? -2.658 -0.660 19.365 1.00 81.06 182 ILE A O 1
ATOM 1436 N N . SER A 1 183 ? -3.074 -2.606 18.336 1.00 82.69 183 SER A N 1
ATOM 1437 C CA . SER A 1 183 ? -2.450 -2.281 17.049 1.00 82.69 183 SER A CA 1
ATOM 1438 C C . SER A 1 183 ? -3.498 -2.072 15.951 1.00 82.69 183 SER A C 1
ATOM 1440 O O . SER A 1 183 ? -4.627 -2.552 16.053 1.00 82.69 183 SER A O 1
ATOM 1442 N N . CYS A 1 184 ? -3.119 -1.429 14.839 1.00 83.81 184 CYS A N 1
ATOM 1443 C CA . CYS A 1 184 ? -4.016 -1.235 13.690 1.00 83.81 184 CYS A CA 1
ATOM 1444 C C . CYS A 1 184 ? -4.615 -2.563 13.192 1.00 83.81 184 CYS A C 1
ATOM 1446 O O . CYS A 1 184 ? -5.786 -2.645 12.825 1.00 83.81 184 CYS A O 1
ATOM 1448 N N . MET A 1 185 ? -3.802 -3.620 13.201 1.00 83.06 185 MET A N 1
ATOM 1449 C CA . MET A 1 185 ? -4.151 -4.924 12.645 1.00 83.06 185 MET A CA 1
ATOM 1450 C C . MET A 1 185 ? -5.106 -5.734 13.532 1.00 83.06 185 MET A C 1
ATOM 1452 O O . MET A 1 185 ? -5.807 -6.603 13.007 1.00 83.06 185 MET A O 1
ATOM 1456 N N . ASP A 1 186 ? -5.207 -5.403 14.824 1.00 80.31 186 ASP A N 1
ATOM 1457 C CA . ASP A 1 186 ? -6.207 -5.988 15.728 1.00 80.31 186 ASP A CA 1
ATOM 1458 C C . ASP A 1 186 ? -7.632 -5.609 15.294 1.00 80.31 186 ASP A C 1
ATOM 1460 O O . ASP A 1 186 ? -8.552 -6.419 15.365 1.00 80.31 186 ASP A O 1
ATOM 1464 N N . CYS A 1 187 ? -7.810 -4.395 14.763 1.00 82.56 187 CYS A N 1
ATOM 1465 C CA . CYS A 1 187 ? -9.108 -3.901 14.304 1.00 82.56 187 CYS A CA 1
ATOM 1466 C C . CYS A 1 187 ? -9.318 -4.078 12.797 1.00 82.56 187 CYS A C 1
ATOM 1468 O O . CYS A 1 187 ? -10.440 -4.350 12.378 1.00 82.56 187 CYS A O 1
ATOM 1470 N N . HIS A 1 188 ? -8.275 -3.949 11.972 1.00 84.19 188 HIS A N 1
ATOM 1471 C CA . HIS A 1 188 ? -8.372 -3.978 10.502 1.00 84.19 188 HIS A CA 1
ATOM 1472 C C . HIS A 1 188 ? -8.111 -5.362 9.879 1.00 84.19 188 HIS A C 1
ATOM 1474 O O . HIS A 1 188 ? -7.992 -5.495 8.662 1.00 84.19 188 HIS A O 1
ATOM 1480 N N . GLY A 1 189 ? -8.115 -6.416 10.702 1.00 69.31 189 GLY A N 1
ATOM 1481 C CA . GLY A 1 189 ? -8.269 -7.792 10.235 1.00 69.31 189 GLY A CA 1
ATOM 1482 C C . GLY A 1 189 ? -6.962 -8.473 9.850 1.00 69.31 189 GLY A C 1
ATOM 1483 O O . GLY A 1 189 ? -6.785 -8.888 8.709 1.00 69.31 189 GLY A O 1
ATOM 1484 N N . ALA A 1 190 ? -6.075 -8.680 10.821 1.00 58.78 190 ALA A N 1
ATOM 1485 C CA . ALA A 1 190 ? -4.920 -9.562 10.649 1.00 58.78 190 ALA A CA 1
ATOM 1486 C C . ALA A 1 190 ? -5.304 -11.022 10.329 1.00 58.78 190 ALA A C 1
ATOM 1488 O O . ALA A 1 190 ? -4.519 -11.744 9.709 1.00 58.78 190 ALA A O 1
ATOM 1489 N N . GLU A 1 191 ? -6.482 -11.484 10.758 1.00 55.69 191 GLU A N 1
ATOM 1490 C CA . GLU A 1 191 ? -6.882 -12.881 10.585 1.00 55.69 191 GLU A CA 1
ATOM 1491 C C . GLU A 1 191 ? -6.892 -13.291 9.107 1.00 55.69 191 GLU A C 1
ATOM 1493 O O . GLU A 1 191 ? -7.555 -12.667 8.280 1.00 55.69 191 GLU A O 1
ATOM 1498 N N . SER A 1 192 ? -6.202 -14.383 8.765 1.00 56.25 192 SER A N 1
ATOM 1499 C CA . SER A 1 192 ? -6.350 -15.069 7.469 1.00 56.25 192 SER A CA 1
ATOM 1500 C C . SER A 1 192 ? -6.171 -14.180 6.220 1.00 56.25 192 SER A C 1
ATOM 1502 O O . SER A 1 192 ? -6.949 -14.293 5.273 1.00 56.25 192 SER A O 1
ATOM 1504 N N . ASN A 1 193 ? -5.187 -13.271 6.194 1.00 61.09 193 ASN A N 1
ATOM 1505 C CA . ASN A 1 193 ? -4.949 -12.340 5.072 1.00 61.09 193 ASN A CA 1
ATOM 1506 C C . ASN A 1 193 ? -6.088 -11.331 4.804 1.00 61.09 193 ASN A C 1
ATOM 1508 O O . ASN A 1 193 ? -6.177 -10.766 3.705 1.00 61.09 193 ASN A O 1
ATOM 1512 N N . ARG A 1 194 ? -6.942 -11.061 5.803 1.00 68.31 194 ARG A N 1
ATOM 1513 C CA . ARG A 1 194 ? -8.018 -10.059 5.723 1.00 68.31 194 ARG A CA 1
ATOM 1514 C C . ARG A 1 194 ? -7.530 -8.610 5.818 1.00 68.31 194 ARG A C 1
ATOM 1516 O O . ARG A 1 194 ? -8.368 -7.729 5.678 1.00 68.31 194 ARG A O 1
ATOM 1523 N N . ALA A 1 195 ? -6.227 -8.348 5.947 1.00 74.38 195 ALA A N 1
ATOM 1524 C CA . ALA A 1 195 ? -5.661 -6.993 5.910 1.00 74.38 195 ALA A CA 1
ATOM 1525 C C . ALA A 1 195 ? -6.120 -6.222 4.657 1.00 74.38 195 ALA A C 1
ATOM 1527 O O . ALA A 1 195 ? -6.410 -5.030 4.702 1.00 74.38 195 ALA A O 1
ATOM 1528 N N . HIS A 1 196 ? -6.304 -6.949 3.551 1.00 82.25 196 HIS A N 1
ATOM 1529 C CA . HIS A 1 196 ? -6.839 -6.430 2.295 1.00 82.25 196 HIS A CA 1
ATOM 1530 C C . HIS A 1 196 ? -8.335 -6.082 2.332 1.00 82.25 196 HIS A C 1
ATOM 1532 O O . HIS A 1 196 ? -8.869 -5.616 1.335 1.00 82.25 196 HIS A O 1
ATOM 1538 N N . ARG A 1 197 ? -9.059 -6.308 3.435 1.00 80.12 197 ARG A N 1
ATOM 1539 C CA . ARG A 1 197 ? -10.411 -5.759 3.615 1.00 80.12 197 ARG A CA 1
ATOM 1540 C C . ARG A 1 197 ? -10.356 -4.266 3.914 1.00 80.12 197 ARG A C 1
ATOM 1542 O O . ARG A 1 197 ? -11.328 -3.582 3.615 1.00 80.12 197 ARG A O 1
ATOM 1549 N N . PHE A 1 198 ? -9.238 -3.771 4.455 1.00 79.81 198 PHE A N 1
ATOM 1550 C CA . PHE A 1 198 ? -8.961 -2.373 4.819 1.00 79.81 198 PHE A CA 1
ATOM 1551 C C . PHE A 1 198 ? -9.918 -1.750 5.852 1.00 79.81 198 PHE A C 1
ATOM 1553 O O . PHE A 1 198 ? -9.554 -0.787 6.521 1.00 79.81 198 PHE A O 1
ATOM 1560 N N . GLU A 1 199 ? -11.118 -2.292 6.035 1.00 82.25 199 GLU A N 1
ATOM 1561 C CA . GLU A 1 199 ? -12.092 -1.865 7.027 1.00 82.25 199 GLU A CA 1
ATOM 1562 C C . GLU A 1 199 ? -12.073 -2.742 8.280 1.00 82.25 199 GLU A C 1
ATOM 1564 O O . GLU A 1 199 ? -11.866 -3.958 8.221 1.00 82.25 199 GLU A O 1
ATOM 1569 N N . ALA A 1 200 ? -12.367 -2.121 9.422 1.00 83.00 200 ALA A N 1
ATOM 1570 C CA . ALA A 1 200 ? -12.694 -2.865 10.623 1.00 83.00 200 ALA A CA 1
ATOM 1571 C C . ALA A 1 200 ? -14.041 -3.581 10.443 1.00 83.00 200 ALA A C 1
ATOM 1573 O O . ALA A 1 200 ? -15.043 -2.986 10.023 1.00 83.00 200 ALA A O 1
ATOM 1574 N N . THR A 1 201 ? -14.059 -4.876 10.755 1.00 82.00 201 THR A N 1
ATOM 1575 C CA . THR A 1 201 ? -15.253 -5.719 10.628 1.00 82.00 201 THR A CA 1
ATOM 1576 C C . THR A 1 201 ? -15.924 -5.917 11.982 1.00 82.00 201 THR A C 1
ATOM 1578 O O . THR A 1 201 ? -15.278 -5.806 13.022 1.00 82.00 201 THR A O 1
ATOM 1581 N N . MET A 1 202 ? -17.223 -6.225 11.971 1.00 82.06 202 MET A N 1
ATOM 1582 C CA . MET A 1 202 ? -17.975 -6.511 13.196 1.00 82.06 202 MET A CA 1
ATOM 1583 C C . MET A 1 202 ? -17.383 -7.693 13.973 1.00 82.06 202 MET A C 1
ATOM 1585 O O . MET A 1 202 ? -17.324 -7.629 15.198 1.00 82.06 202 MET A O 1
ATOM 1589 N N . ASP A 1 203 ? -16.876 -8.711 13.269 1.00 81.50 203 ASP A N 1
ATOM 1590 C CA . ASP A 1 203 ? -16.178 -9.853 13.873 1.00 81.50 203 ASP A CA 1
ATOM 1591 C C . ASP A 1 203 ? -15.044 -9.377 14.795 1.00 81.50 203 ASP A C 1
ATOM 1593 O O . ASP A 1 203 ? -14.964 -9.803 15.944 1.00 81.50 203 ASP A O 1
ATOM 1597 N N . ASN A 1 204 ? -14.231 -8.419 14.337 1.00 82.81 204 ASN A N 1
ATOM 1598 C CA . ASN A 1 204 ? -13.098 -7.892 15.105 1.00 82.81 204 ASN A CA 1
ATOM 1599 C C . ASN A 1 204 ? -13.566 -7.137 16.362 1.00 82.81 204 ASN A C 1
ATOM 1601 O O . ASN A 1 204 ? -12.928 -7.212 17.408 1.00 82.81 204 ASN A O 1
ATOM 1605 N N . CYS A 1 205 ? -14.704 -6.435 16.291 1.00 83.62 205 CYS A N 1
ATOM 1606 C CA . CYS A 1 205 ? -15.294 -5.787 17.463 1.00 83.62 205 CYS A CA 1
ATOM 1607 C C . CYS A 1 205 ? -15.761 -6.827 18.492 1.00 83.62 205 CYS A C 1
ATOM 1609 O O . CYS A 1 205 ? -15.490 -6.686 19.684 1.00 83.62 205 CYS A O 1
ATOM 1611 N N . ILE A 1 206 ? -16.448 -7.879 1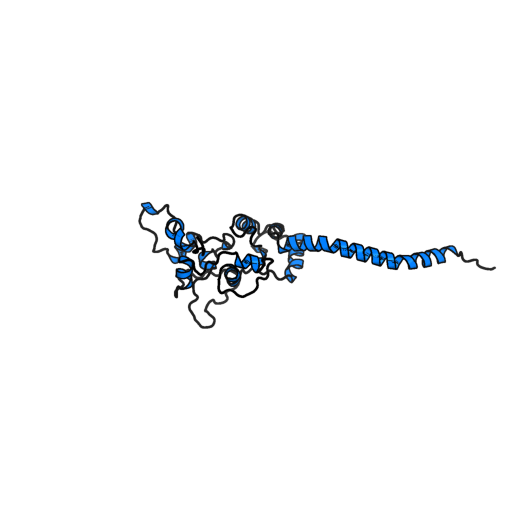8.035 1.00 83.00 206 ILE A N 1
ATOM 1612 C CA . ILE A 1 206 ? -17.000 -8.927 18.903 1.00 83.00 206 ILE A CA 1
ATOM 1613 C C . ILE A 1 206 ? -15.886 -9.714 19.595 1.00 83.00 206 ILE A C 1
ATOM 1615 O O . ILE A 1 206 ? -16.068 -10.097 20.742 1.00 83.00 206 ILE A O 1
ATOM 1619 N N . GLN A 1 207 ? -14.720 -9.895 18.972 1.00 79.88 207 GLN A N 1
ATOM 1620 C CA . GLN A 1 207 ? -13.591 -10.583 19.611 1.00 79.88 207 GLN A CA 1
ATOM 1621 C C . GLN A 1 207 ? -13.154 -9.946 20.938 1.00 79.88 207 GLN A C 1
ATOM 1623 O O . GLN A 1 207 ? -12.799 -10.662 21.868 1.00 79.88 207 GLN A O 1
ATOM 1628 N N . CYS A 1 208 ? -13.203 -8.616 21.041 1.00 79.44 208 CYS A N 1
ATOM 1629 C CA . CYS A 1 208 ? -12.857 -7.889 22.268 1.00 79.44 208 CYS A CA 1
ATOM 1630 C C . CYS A 1 208 ? -14.085 -7.575 23.140 1.00 79.44 208 CYS A C 1
ATOM 1632 O O . CYS A 1 208 ? -13.958 -7.352 24.343 1.00 79.44 208 CYS A O 1
ATOM 1634 N N . HIS A 1 209 ? -15.276 -7.527 22.537 1.00 83.69 209 HIS A N 1
ATOM 1635 C CA . HIS A 1 209 ? -16.521 -7.102 23.181 1.00 83.69 209 HIS A CA 1
ATOM 1636 C C . HIS A 1 209 ? -17.592 -8.203 23.213 1.00 83.69 209 HIS A C 1
ATOM 1638 O O . HIS A 1 209 ? -18.783 -7.896 23.243 1.00 83.69 209 HIS A O 1
ATOM 1644 N N . GLU A 1 210 ? -17.207 -9.482 23.242 1.00 81.44 210 GLU A N 1
ATOM 1645 C CA . GLU A 1 210 ? -18.150 -10.612 23.196 1.00 81.44 210 GLU A CA 1
ATOM 1646 C C . GLU A 1 210 ? -19.193 -10.562 24.322 1.00 81.44 210 GLU A C 1
ATOM 1648 O O . GLU A 1 210 ? -20.364 -10.866 24.111 1.00 81.44 210 GLU A O 1
ATOM 1653 N N . HIS A 1 211 ? -18.803 -10.079 25.504 1.00 80.62 211 HIS A N 1
ATOM 1654 C CA . HIS A 1 211 ? -19.695 -9.928 26.656 1.00 80.62 211 HIS A CA 1
ATOM 1655 C C . HIS A 1 211 ? -20.635 -8.722 26.557 1.00 80.62 211 HIS A C 1
ATOM 1657 O O . HIS A 1 211 ? -21.530 -8.574 27.384 1.00 80.62 211 HIS A O 1
ATOM 1663 N N . GLN A 1 212 ? -20.432 -7.842 25.576 1.00 74.25 212 GLN A N 1
ATOM 1664 C CA . GLN A 1 212 ? -21.310 -6.701 25.324 1.00 74.25 212 GLN A CA 1
ATOM 1665 C C . GLN A 1 212 ? -22.397 -7.015 24.292 1.00 74.25 212 GLN A C 1
ATOM 1667 O O . GLN A 1 212 ? -23.113 -6.100 23.881 1.00 74.25 212 GLN A O 1
ATOM 1672 N N . GLN A 1 213 ? -22.544 -8.281 23.872 1.00 65.19 213 GLN A N 1
ATOM 1673 C CA . GLN A 1 213 ? -23.643 -8.686 23.000 1.00 65.19 213 GLN A CA 1
ATOM 1674 C C . GLN A 1 213 ? -24.975 -8.231 23.600 1.00 65.19 213 GLN A C 1
ATOM 1676 O O . GLN A 1 213 ? -25.349 -8.573 24.722 1.00 65.19 213 GLN A O 1
ATOM 1681 N N . LEU A 1 214 ? -25.669 -7.384 22.842 1.00 64.62 214 LEU A N 1
ATOM 1682 C CA . LEU A 1 214 ? -26.912 -6.771 23.268 1.00 64.62 214 LEU A CA 1
ATOM 1683 C C . LEU A 1 214 ? -27.963 -7.876 23.396 1.00 64.62 214 LEU A C 1
ATOM 1685 O O . LEU A 1 214 ? -28.486 -8.352 22.394 1.00 64.62 214 LEU A O 1
ATOM 1689 N N . GLU A 1 215 ? -28.366 -8.215 24.622 1.00 70.62 215 GLU A N 1
ATOM 1690 C CA . GLU A 1 215 ? -29.505 -9.111 24.909 1.00 70.62 215 GLU A CA 1
ATOM 1691 C C . GLU A 1 215 ? -30.863 -8.544 24.433 1.00 70.62 215 GLU A C 1
ATOM 1693 O O . GLU A 1 215 ? -31.932 -8.974 24.863 1.00 70.62 215 GLU A O 1
ATOM 1698 N N . ARG A 1 216 ? -30.860 -7.521 23.570 1.00 71.19 216 ARG A N 1
ATOM 1699 C CA . ARG A 1 216 ? -32.045 -6.820 23.087 1.00 71.19 216 ARG A CA 1
ATOM 1700 C C . ARG A 1 216 ? -32.372 -7.300 21.673 1.00 71.19 216 ARG A C 1
ATOM 1702 O O . ARG A 1 216 ? -31.729 -6.836 20.734 1.00 71.19 216 ARG A O 1
ATOM 1709 N N . PRO A 1 217 ? -33.441 -8.097 21.477 1.00 74.25 217 PRO A N 1
ATOM 1710 C CA . PRO A 1 217 ? -33.822 -8.622 20.161 1.00 74.25 217 PRO A CA 1
ATOM 1711 C C . PRO A 1 217 ? -34.028 -7.541 19.092 1.00 74.25 217 PRO A C 1
ATOM 1713 O O . PRO A 1 217 ? -33.834 -7.789 17.913 1.00 74.25 217 PRO A O 1
ATOM 1716 N N . ARG A 1 218 ? -34.396 -6.318 19.501 1.00 76.31 218 ARG A N 1
ATOM 1717 C CA . ARG A 1 218 ? -34.608 -5.179 18.591 1.00 76.31 218 ARG A CA 1
A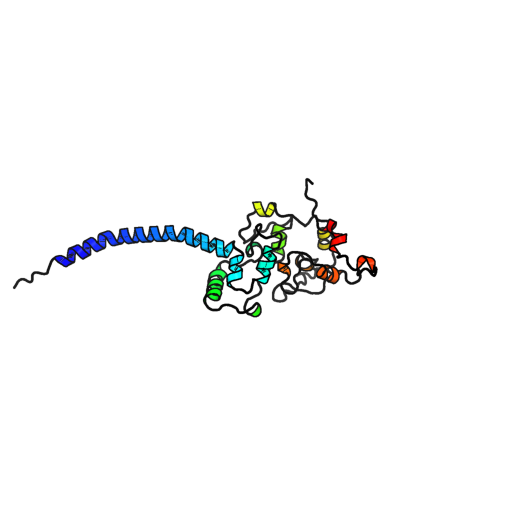TOM 1718 C C . ARG A 1 218 ? -33.326 -4.580 18.006 1.00 76.31 218 ARG A C 1
ATOM 1720 O O . ARG A 1 218 ? -33.429 -3.744 17.120 1.00 76.31 218 ARG A O 1
ATOM 1727 N N . LEU A 1 219 ? -32.158 -4.937 18.536 1.00 76.88 219 LEU A N 1
ATOM 1728 C CA . LEU A 1 219 ? -30.856 -4.464 18.055 1.00 76.88 219 LEU A CA 1
ATOM 1729 C C . LEU A 1 219 ? -30.047 -5.599 17.409 1.00 76.88 219 LEU A C 1
ATOM 1731 O O . LEU A 1 219 ? -28.905 -5.371 17.036 1.00 76.88 219 LEU A O 1
ATOM 1735 N N . ALA A 1 220 ? -30.623 -6.801 17.278 1.00 78.00 220 ALA A N 1
ATOM 1736 C CA . ALA A 1 220 ? -29.937 -7.970 16.727 1.00 78.00 220 ALA A CA 1
ATOM 1737 C C . ALA A 1 220 ? -29.526 -7.788 15.256 1.00 78.00 220 ALA A C 1
ATOM 1739 O O . ALA A 1 220 ? -28.542 -8.381 14.824 1.00 78.00 220 ALA A O 1
ATOM 1740 N N . ASP A 1 221 ? -30.249 -6.940 14.522 1.00 82.31 221 ASP A N 1
ATOM 1741 C CA . ASP A 1 221 ? -29.975 -6.643 13.115 1.00 82.31 221 ASP A CA 1
ATOM 1742 C C . ASP A 1 221 ? -29.016 -5.458 12.923 1.00 82.31 221 ASP A C 1
ATOM 1744 O O . ASP A 1 221 ? -28.669 -5.148 11.786 1.00 82.31 221 ASP A O 1
ATOM 1748 N N . LEU A 1 222 ? -28.602 -4.777 14.003 1.00 83.62 222 LEU A N 1
ATOM 1749 C CA . LEU A 1 222 ? -27.708 -3.624 13.911 1.00 83.62 222 LEU A CA 1
ATOM 1750 C C . LEU A 1 222 ? -26.251 -4.025 14.147 1.00 83.62 222 LEU A C 1
ATOM 1752 O O . LEU A 1 222 ? -25.914 -4.670 15.142 1.00 83.62 222 LEU A O 1
ATOM 1756 N N . SER A 1 223 ? -25.355 -3.574 13.271 1.00 83.88 223 SER A N 1
ATOM 1757 C CA . SER A 1 223 ? -23.915 -3.711 13.486 1.00 83.88 223 SER A CA 1
ATOM 1758 C C . SER A 1 223 ? -23.401 -2.668 14.480 1.00 83.88 223 SER A C 1
ATOM 1760 O O . SER A 1 223 ? -23.921 -1.553 14.573 1.00 83.88 223 SER A O 1
ATOM 1762 N N . CYS A 1 224 ? -22.302 -2.976 15.180 1.00 82.81 224 CYS A N 1
ATOM 1763 C CA . CYS A 1 224 ? -21.637 -2.017 16.072 1.00 82.81 224 CYS A CA 1
ATOM 1764 C C . CYS A 1 224 ? -21.357 -0.687 15.348 1.00 82.81 224 CYS A C 1
ATOM 1766 O O . CYS A 1 224 ? -21.527 0.391 15.913 1.00 82.81 224 CYS A O 1
ATOM 1768 N N . ARG A 1 225 ? -20.980 -0.759 14.065 1.00 82.44 225 ARG A N 1
ATOM 1769 C CA . ARG A 1 225 ? -20.656 0.404 13.231 1.00 82.44 225 ARG A CA 1
ATOM 1770 C C . ARG A 1 225 ? -21.867 1.274 12.925 1.00 82.44 225 ARG A C 1
ATOM 1772 O O . ARG A 1 225 ? -21.679 2.469 12.780 1.00 82.44 225 ARG A O 1
ATOM 1779 N N . GLU A 1 226 ? -23.079 0.736 12.863 1.00 83.81 226 GLU A N 1
ATOM 1780 C CA . GLU A 1 226 ? -24.274 1.543 12.576 1.00 83.81 226 GLU A CA 1
ATOM 1781 C C . GLU A 1 226 ? -24.626 2.484 13.730 1.00 83.81 226 GLU A C 1
ATOM 1783 O O . GLU A 1 226 ? -25.083 3.600 13.497 1.00 83.81 226 GLU A O 1
ATOM 1788 N N . CYS A 1 227 ? -24.351 2.079 14.973 1.00 83.06 227 CYS A N 1
ATOM 1789 C CA . CYS A 1 227 ? -24.536 2.944 16.140 1.00 83.06 227 CYS A CA 1
ATOM 1790 C C . CYS A 1 227 ? -23.274 3.748 16.492 1.00 83.06 227 CYS A C 1
ATOM 1792 O O . CYS A 1 227 ? -23.381 4.890 16.933 1.00 83.06 227 CYS A O 1
ATOM 1794 N N . HIS A 1 228 ? -22.081 3.185 16.279 1.00 81.12 228 HIS A N 1
ATOM 1795 C CA . HIS A 1 228 ? -20.806 3.814 16.642 1.00 81.12 228 HIS A CA 1
ATOM 1796 C C . HIS A 1 228 ? -20.114 4.552 15.483 1.00 81.12 228 HIS A C 1
ATOM 1798 O O . HIS A 1 228 ? -18.987 5.014 15.658 1.00 81.12 228 HIS A O 1
ATOM 1804 N N . PHE A 1 229 ? -20.771 4.718 14.324 1.00 76.31 229 PHE A N 1
ATOM 1805 C CA . PHE A 1 229 ? -20.203 5.331 13.110 1.00 76.31 229 PHE A CA 1
ATOM 1806 C C . PHE A 1 229 ? -19.527 6.684 13.363 1.00 76.31 229 PHE A C 1
ATOM 1808 O O . PHE A 1 229 ? -18.452 6.947 12.833 1.00 76.31 229 PHE A O 1
ATOM 1815 N N . ALA A 1 230 ? -20.130 7.521 14.213 1.00 68.44 230 ALA A N 1
ATOM 1816 C CA . ALA A 1 230 ? -19.614 8.849 14.537 1.00 68.44 230 ALA A CA 1
ATOM 1817 C C . ALA A 1 230 ? -18.197 8.813 15.134 1.00 68.44 230 ALA A C 1
ATOM 1819 O O . ALA A 1 230 ? -17.422 9.734 14.916 1.00 68.44 230 ALA A O 1
ATOM 1820 N N . GLY A 1 231 ? -17.827 7.736 15.833 1.00 66.06 231 GLY A N 1
ATOM 1821 C CA . GLY A 1 231 ? -16.475 7.570 16.363 1.00 66.06 231 GLY A CA 1
ATOM 1822 C C . GLY A 1 231 ? -15.419 7.251 15.296 1.00 66.06 231 GLY A C 1
ATOM 1823 O O . GLY A 1 231 ? -14.232 7.423 15.566 1.00 66.06 231 GLY A O 1
ATOM 1824 N N . PHE A 1 232 ? -15.838 6.802 14.105 1.00 67.44 232 PHE A N 1
ATOM 1825 C CA . PHE A 1 232 ? -14.961 6.451 12.979 1.00 67.44 232 PHE A CA 1
ATOM 1826 C C . PHE A 1 232 ? -14.718 7.613 12.013 1.00 67.44 232 PHE A C 1
ATOM 1828 O O . PHE A 1 232 ? -13.784 7.561 11.213 1.00 67.44 232 PHE A O 1
ATOM 1835 N N . LEU A 1 233 ? -15.555 8.649 12.054 1.00 65.31 233 LEU A N 1
ATOM 1836 C CA . LEU A 1 233 ? -15.327 9.860 11.282 1.00 65.31 233 LEU A CA 1
ATOM 1837 C C . LEU A 1 233 ? -14.332 10.729 12.053 1.00 65.31 233 LEU A C 1
ATOM 1839 O O . LEU A 1 233 ? -14.606 11.155 13.170 1.00 65.31 233 LEU A O 1
ATOM 1843 N N . GLY A 1 234 ? -13.155 10.965 11.474 1.00 58.00 234 GLY A N 1
ATOM 1844 C CA . GLY A 1 234 ? -12.272 12.012 11.980 1.00 58.00 234 GLY A CA 1
ATOM 1845 C C . GLY A 1 234 ? -12.946 13.372 11.807 1.00 58.00 234 GLY A C 1
ATOM 1846 O O . GLY A 1 234 ? -13.548 13.620 10.757 1.00 58.00 234 GLY A O 1
ATOM 1847 N N . ASP A 1 235 ? -12.828 14.249 12.805 1.00 54.47 235 ASP A N 1
ATOM 1848 C CA . ASP A 1 235 ? -13.150 15.663 12.621 1.00 54.47 235 ASP A CA 1
ATOM 1849 C C . ASP A 1 235 ? -12.270 16.186 11.484 1.00 54.47 235 ASP A C 1
ATOM 1851 O O . ASP A 1 235 ? -11.043 16.230 11.589 1.00 54.47 235 ASP A O 1
ATOM 1855 N N . ARG A 1 236 ? -12.881 16.543 10.351 1.00 50.91 236 ARG A N 1
ATOM 1856 C CA . ARG A 1 236 ? -12.160 17.261 9.302 1.00 50.91 236 ARG A CA 1
ATOM 1857 C C . ARG A 1 236 ? -12.053 18.710 9.759 1.00 50.91 236 ARG A C 1
ATOM 1859 O O . ARG A 1 236 ? -13.093 19.362 9.841 1.00 50.91 236 ARG A O 1
ATOM 1866 N N . PRO A 1 237 ? -10.853 19.249 10.035 1.00 43.06 237 PRO A N 1
ATOM 1867 C CA . PRO A 1 237 ? -10.736 20.667 10.337 1.00 43.06 237 PRO A CA 1
ATOM 1868 C C . PRO A 1 237 ? -11.252 21.472 9.135 1.00 43.06 237 PRO A C 1
ATOM 1870 O O . PRO A 1 237 ? -10.654 21.441 8.060 1.00 43.06 237 PRO A O 1
ATOM 1873 N N . GLY A 1 238 ? -12.392 22.149 9.311 1.00 54.38 238 GLY A N 1
ATOM 1874 C CA . GLY A 1 238 ? -13.038 22.970 8.279 1.00 54.38 238 GLY A CA 1
ATOM 1875 C C . GLY A 1 238 ? -14.358 22.441 7.695 1.00 54.38 238 GLY A C 1
ATOM 1876 O O . GLY A 1 238 ? -14.796 22.991 6.684 1.00 54.38 238 GLY A O 1
ATOM 1877 N N . GLN A 1 239 ? -14.985 21.418 8.290 1.00 41.88 239 GLN A N 1
ATOM 1878 C CA . GLN A 1 239 ? -16.424 21.138 8.120 1.00 41.88 239 GLN A CA 1
ATOM 1879 C C . GLN A 1 239 ? -17.214 21.555 9.358 1.00 41.88 239 GLN A C 1
ATOM 1881 O O . GLN A 1 239 ? -16.634 21.492 10.464 1.00 41.88 239 GLN A O 1
#

Sequence (239 aa):
MKLMVPFKGFWAFVIGRRYRLPLFLVAGFVGAVSAVPVGDAAFRYTWVDHRFCDDCHVHDYANQAFARSIHVGLTTCHDCHRVPLRHYPKNLWLTLFDRPSGQADIHLPDVATVVCEQCHSLKAHEPLTGPLSDELRTQIVKIDDSPLHRLHMDSESRFPGAYRGGGDAVESLGHDGVKSGISCMDCHGAESNRAHRFEATMDNCIQCHEHQQLERPRLADLSCRECHFAGFLGDRPGQ

pLDDT: mean 77.25, std 14.74, range [32.69, 97.25]

Secondary structure (DSSP, 8-state):
------THHHHHHHHHHHHHHHHHHHHHHHHHHHHHHHHHHHHHHHHH-GGGGGGGSTTHHHHHHHHHSTTBTTB-HHHHS---GGGHHHHHHHHHHS---SGGGSPPPP--THHHHHHH-SS--PPPSSS--HHHHHHSPP-TTSHHHHHHHT-S---S-----SSS----S-TTSPPPPP-HHHHHT-GGGGGGG-SPPHHHHHHHHGGG----GGGTT--HHHHHGGGTS---TT-

Foldseek 3Di:
DDDDDDPVPPCCVVVVVVVPVVVVVVVVVVVVVVVVVVVVVVCCCCAPNQCVVCLLVQCPVLSVLCCVDPCVPLFHPQLQFVDPPVCVVVVVCCSVPVRDPYPVSDADGDGPLLSVCQQQPPPRDDDGPGPRDPVSSVVHHHQCQQQQNVVQQVDQDDQADDDDQHDDDPPVCPPPNRHDGDTPCLQQPSDPPSVSNVHGDLVSVCRRVVVVPPPDPVCPPPGPCVVCVSSRDHPDVPD

Radius of gyration: 28.5 Å; chains: 1; bounding box: 90×46×92 Å